Protein AF-A0A3N5TYB6-F1 (afdb_monomer_lite)

Radius of gyration: 28.51 Å; chains: 1; bounding box: 75×60×87 Å

Structure (mmCIF, N/CA/C/O backbone):
data_AF-A0A3N5TYB6-F1
#
_entry.id   AF-A0A3N5TYB6-F1
#
loop_
_atom_site.group_PDB
_atom_site.id
_atom_site.type_symbol
_atom_site.label_atom_id
_atom_site.label_alt_id
_atom_site.label_comp_id
_atom_site.label_asym_id
_atom_site.label_entity_id
_atom_site.label_seq_id
_atom_site.pdbx_PDB_ins_code
_atom_site.Cartn_x
_atom_site.Cartn_y
_atom_site.Cartn_z
_atom_site.occupancy
_atom_site.B_iso_or_equiv
_atom_site.auth_seq_id
_atom_site.auth_comp_id
_atom_site.auth_asym_id
_atom_site.auth_atom_id
_atom_site.pdbx_PDB_model_num
ATOM 1 N N . MET A 1 1 ? 37.542 -40.305 -52.143 1.00 56.62 1 MET A N 1
ATOM 2 C CA . MET A 1 1 ? 37.773 -39.906 -50.732 1.00 56.62 1 MET A CA 1
ATOM 3 C C . MET A 1 1 ? 37.623 -38.409 -50.451 1.00 56.62 1 MET A C 1
ATOM 5 O O . MET A 1 1 ? 36.978 -38.081 -49.472 1.00 56.62 1 MET A O 1
ATOM 9 N N . ARG A 1 2 ? 38.125 -37.471 -51.273 1.00 56.34 2 ARG A N 1
ATOM 10 C CA . ARG A 1 2 ? 37.997 -36.017 -50.986 1.00 56.34 2 ARG A CA 1
ATOM 11 C C . ARG A 1 2 ? 36.559 -35.452 -50.963 1.00 56.34 2 ARG A C 1
ATOM 13 O O . ARG A 1 2 ? 36.290 -34.536 -50.198 1.00 56.34 2 ARG A O 1
ATOM 20 N N . ARG A 1 3 ? 35.627 -36.003 -51.756 1.00 57.59 3 ARG A N 1
ATOM 21 C CA . ARG A 1 3 ? 34.228 -35.514 -51.848 1.00 57.59 3 ARG A CA 1
ATOM 22 C C . ARG A 1 3 ? 33.347 -35.926 -50.659 1.00 57.59 3 ARG A C 1
ATOM 24 O O . ARG A 1 3 ? 32.458 -35.174 -50.284 1.00 57.59 3 ARG A O 1
ATOM 31 N N . THR A 1 4 ? 33.616 -37.076 -50.039 1.00 57.00 4 THR A N 1
ATOM 32 C CA . THR A 1 4 ? 32.889 -37.540 -48.843 1.00 57.00 4 THR A CA 1
ATOM 33 C C . THR A 1 4 ? 33.334 -36.796 -47.586 1.00 57.00 4 THR A C 1
ATOM 35 O O . THR A 1 4 ? 32.518 -36.541 -46.710 1.00 57.00 4 THR A O 1
ATOM 38 N N . ILE A 1 5 ? 34.597 -36.361 -47.534 1.00 60.56 5 ILE A N 1
ATOM 39 C CA . ILE A 1 5 ? 35.120 -35.529 -46.443 1.00 60.56 5 ILE A CA 1
ATOM 40 C C . ILE A 1 5 ? 34.444 -34.148 -46.461 1.00 60.56 5 ILE A C 1
ATOM 42 O O . ILE A 1 5 ? 33.943 -33.710 -45.435 1.00 60.56 5 ILE A O 1
ATOM 46 N N . PHE A 1 6 ? 34.308 -33.501 -47.624 1.00 58.53 6 PHE A N 1
ATOM 47 C CA . PHE A 1 6 ? 33.607 -32.209 -47.721 1.00 58.53 6 PHE A CA 1
ATOM 48 C C . PHE A 1 6 ? 32.127 -32.273 -47.296 1.00 58.53 6 PHE A C 1
ATOM 50 O O . PHE A 1 6 ? 31.639 -31.345 -46.658 1.00 58.53 6 PHE A O 1
ATOM 57 N N . ALA A 1 7 ? 31.423 -33.370 -47.592 1.00 60.16 7 ALA A N 1
ATOM 58 C CA . ALA A 1 7 ? 30.024 -33.546 -47.193 1.00 60.16 7 ALA A CA 1
ATOM 59 C C . ALA A 1 7 ? 29.854 -33.731 -45.672 1.00 60.16 7 ALA A C 1
ATOM 61 O O . ALA A 1 7 ? 28.920 -33.187 -45.087 1.00 60.16 7 ALA A O 1
ATOM 62 N N . VAL A 1 8 ? 30.781 -34.442 -45.020 1.00 63.50 8 VAL A N 1
ATOM 63 C CA . VAL A 1 8 ? 30.775 -34.633 -43.558 1.00 63.50 8 VAL A CA 1
ATOM 64 C C . VAL A 1 8 ? 31.095 -33.327 -42.829 1.00 63.50 8 VAL A C 1
ATOM 66 O O . VAL A 1 8 ? 30.429 -32.995 -41.853 1.00 63.50 8 VAL A O 1
ATOM 69 N N . TRP A 1 9 ? 32.052 -32.542 -43.334 1.00 61.00 9 TRP A N 1
ATOM 70 C CA . TRP A 1 9 ? 32.387 -31.237 -42.755 1.00 61.00 9 TRP A CA 1
ATOM 71 C C . TRP A 1 9 ? 31.259 -30.212 -42.927 1.00 61.00 9 TRP A C 1
ATOM 73 O O . TRP A 1 9 ? 30.995 -29.448 -42.004 1.00 61.00 9 TRP A O 1
ATOM 83 N N . MET A 1 10 ? 30.534 -30.238 -44.050 1.00 62.72 10 MET A N 1
ATOM 84 C CA . MET A 1 10 ? 29.375 -29.363 -44.265 1.00 62.72 10 MET A CA 1
ATOM 85 C C . MET A 1 10 ? 28.165 -29.764 -43.402 1.00 62.72 10 MET A C 1
ATOM 87 O O . MET A 1 10 ? 27.453 -28.893 -42.909 1.00 62.72 10 MET A O 1
ATOM 91 N N . GLY A 1 11 ? 27.975 -31.064 -43.139 1.00 60.34 11 GLY A N 1
ATOM 92 C CA . GLY A 1 11 ? 26.969 -31.558 -42.191 1.00 60.34 11 GLY A CA 1
ATOM 93 C C . GLY A 1 11 ? 27.276 -31.197 -40.732 1.00 60.34 11 GLY A C 1
ATOM 94 O O . GLY A 1 11 ? 26.368 -30.830 -39.989 1.00 60.34 11 GLY A O 1
ATOM 95 N N . LEU A 1 12 ? 28.554 -31.224 -40.332 1.00 60.47 12 LEU A N 1
ATOM 96 C CA . LEU A 1 12 ? 28.980 -30.832 -38.982 1.00 60.47 12 LEU A CA 1
ATOM 97 C C . LEU A 1 12 ? 28.812 -29.321 -38.733 1.00 60.47 12 LEU A C 1
ATOM 99 O O . LEU A 1 12 ? 28.465 -28.907 -37.630 1.00 60.47 12 LEU A O 1
ATOM 103 N N . LEU A 1 13 ? 29.019 -28.503 -39.770 1.00 60.44 13 LEU A N 1
ATOM 104 C CA . LEU A 1 13 ? 28.882 -27.045 -39.698 1.00 60.44 13 LEU A CA 1
ATOM 105 C C . LEU A 1 13 ? 27.408 -26.606 -39.620 1.00 60.44 13 LEU A C 1
ATOM 107 O O . LEU A 1 13 ? 27.094 -25.661 -38.903 1.00 60.44 13 LEU A O 1
ATOM 111 N N . LEU A 1 14 ? 26.491 -27.336 -40.268 1.00 59.44 14 LEU A N 1
ATOM 112 C CA . LEU A 1 14 ? 25.044 -27.121 -40.129 1.00 59.44 14 LEU A CA 1
ATOM 113 C C . LEU A 1 14 ? 24.517 -27.527 -38.741 1.00 59.44 14 LEU A C 1
ATOM 115 O O . LEU A 1 14 ? 23.684 -26.816 -38.179 1.00 59.44 14 LEU A O 1
ATOM 119 N N . LEU A 1 15 ? 25.037 -28.603 -38.138 1.00 57.97 15 LEU A N 1
ATOM 120 C CA . LEU A 1 15 ? 24.625 -29.033 -36.793 1.00 57.97 15 LEU A CA 1
ATOM 121 C C . LEU A 1 15 ? 25.088 -28.067 -35.684 1.00 57.97 15 LEU A C 1
ATOM 123 O O . LEU A 1 15 ? 24.401 -27.915 -34.676 1.00 57.97 15 LEU A O 1
ATOM 127 N N . ALA A 1 16 ? 26.212 -27.371 -35.881 1.00 58.34 16 ALA A N 1
ATOM 128 C CA . ALA A 1 16 ? 26.728 -26.382 -34.930 1.00 58.34 16 ALA A CA 1
ATOM 129 C C . ALA A 1 16 ? 25.897 -25.083 -34.884 1.00 58.34 16 ALA A C 1
ATOM 131 O O . ALA A 1 16 ? 25.892 -24.393 -33.866 1.00 58.34 16 ALA A O 1
ATOM 132 N N . THR A 1 17 ? 25.152 -24.756 -35.947 1.00 58.62 17 THR A N 1
ATOM 133 C CA . THR A 1 17 ? 24.323 -23.535 -35.989 1.00 58.62 17 THR A CA 1
ATOM 134 C C . THR A 1 17 ? 22.997 -23.641 -35.228 1.00 58.62 17 THR A C 1
ATOM 136 O O . THR A 1 17 ? 22.445 -22.614 -34.845 1.00 58.62 17 THR A O 1
ATOM 139 N N . LEU A 1 18 ? 22.506 -24.850 -34.919 1.00 57.41 18 LEU A N 1
ATOM 140 C CA . LEU A 1 18 ? 21.267 -25.028 -34.143 1.00 57.41 18 LEU A CA 1
ATOM 141 C C . LEU A 1 18 ? 21.456 -24.918 -32.618 1.00 57.41 18 LEU A C 1
ATOM 143 O O . LEU A 1 18 ? 20.469 -24.834 -31.890 1.00 57.41 18 LEU A O 1
ATOM 147 N N . ALA A 1 19 ? 22.693 -24.882 -32.116 1.00 57.50 19 ALA A N 1
ATOM 148 C CA . ALA A 1 19 ? 22.970 -24.823 -30.677 1.00 57.50 19 ALA A CA 1
ATOM 149 C C . ALA A 1 19 ? 23.000 -23.395 -30.094 1.00 57.50 19 ALA A C 1
ATOM 151 O O . ALA A 1 19 ? 23.161 -23.235 -28.887 1.00 57.50 19 ALA A O 1
ATOM 152 N N . PHE A 1 20 ? 22.823 -22.355 -30.918 1.00 53.66 20 PHE A N 1
ATOM 153 C CA . PHE A 1 20 ? 22.841 -20.951 -30.483 1.00 53.66 20 PHE A CA 1
ATOM 154 C C . PHE A 1 20 ? 21.444 -20.313 -30.510 1.00 53.66 20 PHE A C 1
ATOM 156 O O . PHE A 1 20 ? 21.260 -19.180 -30.942 1.00 53.66 20 PHE A O 1
ATOM 163 N N . SER A 1 21 ? 20.431 -21.045 -30.044 1.00 54.00 21 SER A N 1
ATOM 164 C CA . SER A 1 21 ? 19.160 -20.427 -29.652 1.00 54.00 21 SER A CA 1
ATOM 165 C C . SER A 1 21 ? 19.323 -19.891 -28.233 1.00 54.00 21 SER A C 1
ATOM 167 O O . SER A 1 21 ? 18.984 -20.562 -27.262 1.00 54.00 21 SER A O 1
ATOM 169 N N . GLY A 1 22 ? 19.924 -18.704 -28.112 1.00 53.38 22 GLY A N 1
ATOM 170 C CA . GLY A 1 22 ? 19.947 -17.972 -26.853 1.00 53.38 22 GLY A CA 1
ATOM 171 C C . GLY A 1 22 ? 18.511 -17.709 -26.414 1.00 53.38 22 GLY A C 1
ATOM 172 O O . GLY A 1 22 ? 17.758 -17.030 -27.112 1.00 53.38 22 GLY A O 1
ATOM 173 N N . THR A 1 23 ? 18.115 -18.269 -25.275 1.00 49.09 23 THR A N 1
ATOM 174 C CA . THR A 1 23 ? 16.892 -17.867 -24.596 1.00 49.09 23 THR A CA 1
ATOM 175 C C . THR A 1 23 ? 17.065 -16.405 -24.208 1.00 49.09 23 THR A C 1
ATOM 177 O O . THR A 1 23 ? 17.770 -16.074 -23.258 1.00 49.09 23 THR A O 1
ATOM 180 N N . ALA A 1 24 ? 16.447 -15.507 -24.975 1.00 47.25 24 ALA A N 1
ATOM 181 C CA . ALA A 1 24 ? 16.196 -14.147 -24.534 1.00 47.25 24 ALA A CA 1
ATOM 182 C C . ALA A 1 24 ? 15.223 -14.238 -23.354 1.00 47.25 24 ALA A C 1
ATOM 184 O O . ALA A 1 24 ? 14.008 -14.113 -23.505 1.00 47.25 24 ALA A O 1
ATOM 185 N N . HIS A 1 25 ? 15.756 -14.541 -22.171 1.00 50.81 25 HIS A N 1
ATOM 186 C CA . HIS A 1 25 ? 15.068 -14.226 -20.939 1.00 50.81 25 HIS A CA 1
ATOM 187 C C . HIS A 1 25 ? 14.793 -12.728 -21.010 1.00 50.81 25 HIS A C 1
ATOM 189 O O . HIS A 1 25 ? 15.691 -11.944 -21.314 1.00 50.81 25 HIS A O 1
ATOM 195 N N . ALA A 1 26 ? 13.529 -12.351 -20.839 1.00 55.25 26 ALA A N 1
ATOM 196 C CA . ALA A 1 26 ? 13.123 -10.965 -20.691 1.00 55.25 26 ALA A CA 1
ATOM 197 C C . ALA A 1 26 ? 13.754 -10.437 -19.396 1.00 55.25 26 ALA A C 1
ATOM 199 O O . ALA A 1 26 ? 13.137 -10.428 -18.334 1.00 55.25 26 ALA A O 1
ATOM 200 N N . GLU A 1 27 ? 15.038 -10.115 -19.475 1.00 78.00 27 GLU A N 1
ATOM 201 C CA . GLU A 1 27 ? 15.847 -9.683 -18.359 1.00 78.00 27 GLU A CA 1
ATOM 202 C C . GLU A 1 27 ? 15.613 -8.186 -18.220 1.00 78.00 27 GLU A C 1
ATOM 204 O O . GLU A 1 27 ? 15.789 -7.406 -19.159 1.00 78.00 27 GLU A O 1
ATOM 209 N N . CYS A 1 28 ? 15.088 -7.798 -17.064 1.00 86.69 28 CYS A N 1
ATOM 210 C CA . CYS A 1 28 ? 14.859 -6.399 -16.759 1.00 86.69 28 CYS A CA 1
ATOM 211 C C . CYS A 1 28 ? 16.175 -5.617 -16.751 1.00 86.69 28 CYS A C 1
ATOM 213 O O . CYS A 1 28 ? 17.241 -6.207 -16.546 1.00 86.69 28 CYS A O 1
ATOM 215 N N . PRO A 1 29 ? 16.125 -4.289 -16.961 1.00 89.75 29 PRO A N 1
ATOM 216 C CA . PRO A 1 29 ? 17.340 -3.508 -17.097 1.00 89.75 29 PRO A CA 1
ATOM 217 C C . PRO A 1 29 ? 18.200 -3.605 -15.841 1.00 89.75 29 PRO A C 1
ATOM 219 O O . PRO A 1 29 ? 17.699 -3.686 -14.715 1.00 89.75 29 PRO A O 1
ATOM 222 N N . ALA A 1 30 ? 19.515 -3.531 -16.041 1.00 89.38 30 ALA A N 1
ATOM 223 C CA . ALA A 1 30 ? 20.471 -3.504 -14.946 1.00 89.38 30 ALA A CA 1
ATOM 224 C C . ALA A 1 30 ? 20.134 -2.375 -13.959 1.00 89.38 30 ALA A C 1
ATOM 226 O O . ALA A 1 30 ? 19.871 -1.239 -14.362 1.00 89.38 30 ALA A O 1
ATOM 227 N N . GLN A 1 31 ? 20.217 -2.662 -12.658 1.00 88.12 31 GLN A N 1
ATOM 228 C CA . GLN A 1 31 ? 19.865 -1.711 -11.598 1.00 88.12 31 GLN A CA 1
ATOM 229 C C . GLN A 1 31 ? 20.570 -0.355 -11.744 1.00 88.12 31 GLN A C 1
ATOM 231 O O . GLN A 1 31 ? 19.942 0.689 -11.575 1.00 88.12 31 GLN A O 1
ATOM 236 N N . LYS A 1 32 ? 21.843 -0.367 -12.155 1.00 89.19 32 LYS A N 1
ATOM 237 C CA . LYS A 1 32 ? 22.637 0.841 -12.409 1.00 89.19 32 LYS A CA 1
ATOM 238 C C . LYS A 1 32 ? 21.961 1.795 -13.404 1.00 89.19 32 LYS A C 1
ATOM 240 O O . LYS A 1 32 ? 21.977 3.005 -13.204 1.00 89.19 32 LYS A O 1
ATOM 245 N N . ARG A 1 33 ? 21.322 1.261 -14.451 1.00 88.50 33 ARG A N 1
ATOM 246 C CA . ARG A 1 33 ? 20.621 2.067 -15.460 1.00 88.50 33 ARG A CA 1
ATOM 247 C C . ARG A 1 33 ? 19.417 2.790 -14.863 1.00 88.50 33 ARG A C 1
ATOM 249 O O . ARG A 1 33 ? 19.183 3.961 -15.150 1.00 88.50 33 ARG A O 1
ATOM 256 N N . VAL A 1 34 ? 18.672 2.094 -14.010 1.00 87.75 34 VAL A N 1
ATOM 257 C CA . VAL A 1 34 ? 17.520 2.648 -13.295 1.00 87.75 34 VAL A CA 1
ATOM 258 C C . VAL A 1 34 ? 17.973 3.715 -12.288 1.00 87.75 34 VAL A C 1
ATOM 260 O O . VAL A 1 34 ? 17.370 4.783 -12.207 1.00 87.75 34 VAL A O 1
ATOM 263 N N . GLU A 1 35 ? 19.084 3.480 -11.588 1.00 89.06 35 GLU A N 1
ATOM 264 C CA . GLU A 1 35 ? 19.722 4.434 -10.668 1.00 89.06 35 GLU A CA 1
ATOM 265 C C . GLU A 1 35 ? 20.124 5.743 -11.361 1.00 89.06 35 GLU A C 1
ATOM 267 O O . GLU A 1 35 ? 19.830 6.822 -10.846 1.00 89.06 35 GLU A O 1
ATOM 272 N N . GLU A 1 36 ? 20.739 5.665 -12.545 1.00 88.31 36 GLU A N 1
ATOM 273 C CA . GLU A 1 36 ? 21.137 6.832 -13.344 1.00 88.31 36 GLU A CA 1
ATOM 274 C C . GLU A 1 36 ? 19.947 7.717 -13.731 1.00 88.31 36 GLU A C 1
ATOM 276 O O . GLU A 1 36 ? 20.055 8.945 -13.737 1.00 88.31 36 GLU A O 1
ATOM 281 N N . VAL A 1 37 ? 18.806 7.110 -14.064 1.00 86.19 37 VAL A N 1
ATOM 282 C CA . VAL A 1 37 ? 17.587 7.865 -14.375 1.00 86.19 37 VAL A CA 1
ATOM 283 C C . VAL A 1 37 ? 16.990 8.449 -13.105 1.00 86.19 37 VAL A C 1
ATOM 285 O O . VAL A 1 37 ? 16.633 9.627 -13.089 1.00 86.19 37 VAL A O 1
ATOM 288 N N . ILE A 1 38 ? 16.944 7.672 -12.020 1.00 86.12 38 ILE A N 1
ATOM 289 C CA . ILE A 1 38 ? 16.375 8.141 -10.759 1.00 86.12 38 ILE A CA 1
ATOM 290 C C . ILE A 1 38 ? 17.178 9.304 -10.171 1.00 86.12 38 ILE A C 1
ATOM 292 O O . ILE A 1 38 ? 16.600 10.227 -9.596 1.00 86.12 38 ILE A O 1
ATOM 296 N N . ALA A 1 39 ? 18.500 9.305 -10.350 1.00 86.12 39 ALA A N 1
ATOM 297 C CA . ALA A 1 39 ? 19.382 10.384 -9.916 1.00 86.12 39 ALA A CA 1
ATOM 298 C C . ALA A 1 39 ? 19.007 11.752 -10.511 1.00 86.12 39 ALA A C 1
ATOM 300 O O . ALA A 1 39 ? 19.325 12.775 -9.908 1.00 86.12 39 ALA A O 1
ATOM 301 N N . LYS A 1 40 ? 18.300 11.777 -11.649 1.00 86.62 40 LYS A N 1
ATOM 302 C CA . LYS A 1 40 ? 17.827 13.005 -12.300 1.00 86.62 40 LYS A CA 1
ATOM 303 C C . LYS A 1 40 ? 16.563 13.589 -11.660 1.00 86.62 40 LYS A C 1
ATOM 305 O O . LYS A 1 40 ? 16.227 14.728 -11.960 1.00 86.62 40 LYS A O 1
ATOM 310 N N . PHE A 1 41 ? 15.854 12.851 -10.800 1.00 82.44 41 PHE A N 1
ATOM 311 C CA . PHE A 1 41 ? 14.682 13.387 -10.100 1.00 82.44 41 PHE A CA 1
ATOM 312 C C . PHE A 1 41 ? 15.087 14.256 -8.906 1.00 82.44 41 PHE A C 1
ATOM 314 O O . PHE A 1 41 ? 15.967 13.895 -8.119 1.00 82.44 41 PHE A O 1
ATOM 321 N N . GLU A 1 42 ? 14.363 15.353 -8.702 1.00 76.50 42 GLU A N 1
ATOM 322 C CA . GLU A 1 42 ? 14.516 16.285 -7.578 1.00 76.50 42 GLU A CA 1
ATOM 323 C C . GLU A 1 42 ? 13.902 15.734 -6.269 1.00 76.50 42 GLU A C 1
ATOM 325 O O . GLU A 1 42 ? 12.988 16.310 -5.686 1.00 76.50 42 GLU A O 1
ATOM 330 N N . ALA A 1 43 ? 14.371 14.578 -5.796 1.00 75.75 43 ALA A N 1
ATOM 331 C CA . ALA A 1 43 ? 13.990 14.011 -4.496 1.00 75.75 43 ALA A CA 1
ATOM 332 C C . ALA A 1 43 ? 15.219 13.874 -3.586 1.00 75.75 43 ALA A C 1
ATOM 334 O O . ALA A 1 43 ? 16.285 13.466 -4.046 1.00 75.75 43 ALA A O 1
ATOM 335 N N . GLN A 1 44 ? 15.093 14.231 -2.305 1.00 71.94 44 GLN A N 1
ATOM 336 C CA . GLN A 1 44 ? 16.225 14.224 -1.363 1.00 71.94 44 GLN A CA 1
ATOM 337 C C . GLN A 1 44 ? 16.631 12.799 -0.959 1.00 71.94 44 GLN A C 1
ATOM 339 O O . GLN A 1 44 ? 17.810 12.503 -0.798 1.00 71.94 44 GLN A O 1
ATOM 344 N N . ASP A 1 45 ? 15.656 11.905 -0.849 1.00 80.69 45 ASP A N 1
ATOM 345 C CA . ASP A 1 45 ? 15.802 10.487 -0.555 1.00 80.69 45 ASP A CA 1
ATOM 346 C C . ASP A 1 45 ? 15.331 9.665 -1.759 1.00 80.69 45 ASP A C 1
ATOM 348 O O . ASP A 1 45 ? 14.160 9.659 -2.137 1.00 80.69 45 ASP A O 1
ATOM 352 N N . ARG A 1 46 ? 16.279 8.973 -2.391 1.00 87.06 46 ARG A N 1
ATOM 353 C CA . ARG A 1 46 ? 16.028 8.125 -3.557 1.00 87.06 46 ARG A CA 1
ATOM 354 C C . ARG A 1 46 ? 16.671 6.774 -3.324 1.00 87.06 46 ARG A C 1
ATOM 356 O O . ARG A 1 46 ? 17.886 6.694 -3.156 1.00 87.06 46 ARG A O 1
ATOM 363 N N . ARG A 1 47 ? 15.866 5.716 -3.308 1.00 88.44 47 ARG A N 1
ATOM 364 C CA . ARG A 1 47 ? 16.358 4.348 -3.126 1.00 88.44 47 ARG A CA 1
ATOM 365 C C . ARG A 1 47 ? 15.593 3.384 -4.015 1.00 88.44 47 ARG A C 1
ATOM 367 O O . ARG A 1 47 ? 14.367 3.367 -3.982 1.00 88.44 47 ARG A O 1
ATOM 374 N N . ILE A 1 48 ? 16.309 2.547 -4.757 1.00 89.69 48 ILE A N 1
ATOM 375 C CA . ILE A 1 48 ? 15.699 1.411 -5.453 1.00 89.69 48 ILE A CA 1
ATOM 376 C C . ILE A 1 48 ? 15.396 0.318 -4.426 1.00 89.69 48 ILE A C 1
ATOM 378 O O . ILE A 1 48 ? 16.259 -0.045 -3.624 1.00 89.69 48 ILE A O 1
ATOM 382 N N . ILE A 1 49 ? 14.156 -0.167 -4.428 1.00 90.25 49 ILE A N 1
ATOM 383 C CA . ILE A 1 49 ? 13.709 -1.287 -3.594 1.00 90.25 49 ILE A CA 1
ATOM 384 C C . ILE A 1 49 ? 13.908 -2.592 -4.362 1.00 90.25 49 ILE A C 1
ATOM 386 O O . ILE A 1 49 ? 14.560 -3.505 -3.864 1.00 90.25 49 ILE A O 1
ATOM 390 N N . SER A 1 50 ? 13.360 -2.663 -5.572 1.00 91.06 50 SER A N 1
ATOM 391 C CA . SER A 1 50 ? 13.410 -3.843 -6.433 1.00 91.06 50 SER A CA 1
ATOM 392 C C . SER A 1 50 ? 13.135 -3.459 -7.886 1.00 91.06 50 SER A C 1
ATOM 394 O O . SER A 1 50 ? 12.523 -2.426 -8.171 1.00 91.06 50 SER A O 1
ATOM 396 N N . ILE A 1 51 ? 13.601 -4.299 -8.807 1.00 92.50 51 ILE A N 1
ATOM 397 C CA . ILE A 1 51 ? 13.264 -4.250 -10.230 1.00 92.50 51 ILE A CA 1
ATOM 398 C C . ILE A 1 51 ? 12.836 -5.662 -10.609 1.00 92.50 51 ILE A C 1
ATOM 400 O O . ILE A 1 51 ? 13.564 -6.613 -10.325 1.00 92.50 51 ILE A O 1
ATOM 404 N N . GLN A 1 52 ? 11.661 -5.800 -11.212 1.00 92.38 52 GLN A N 1
ATOM 405 C CA . GLN A 1 52 ? 11.100 -7.103 -11.552 1.00 92.38 52 GLN A CA 1
ATOM 406 C C . GLN A 1 52 ? 10.289 -7.048 -12.852 1.00 92.38 52 GLN A C 1
ATOM 408 O O . GLN A 1 52 ? 9.758 -5.989 -13.199 1.00 92.38 52 GLN A O 1
ATOM 413 N N . PRO A 1 53 ? 10.208 -8.160 -13.601 1.00 92.81 53 PRO A N 1
ATOM 414 C CA . PRO A 1 53 ? 9.363 -8.231 -14.784 1.00 92.81 53 PRO A CA 1
ATOM 415 C C . PRO A 1 53 ? 7.889 -8.180 -14.380 1.00 92.81 53 PRO A C 1
ATOM 417 O O . PRO A 1 53 ? 7.512 -8.647 -13.305 1.00 92.81 53 PRO A O 1
ATOM 420 N N . THR A 1 54 ? 7.059 -7.612 -15.248 1.00 90.94 54 THR A N 1
ATOM 421 C CA . THR A 1 54 ? 5.601 -7.693 -15.110 1.00 90.94 54 THR A CA 1
ATOM 422 C C . THR A 1 54 ? 5.065 -8.919 -15.852 1.00 90.94 54 THR A C 1
ATOM 424 O O . THR A 1 54 ? 5.777 -9.534 -16.647 1.00 90.94 54 THR A O 1
ATOM 427 N N . ASP A 1 55 ? 3.781 -9.227 -15.664 1.00 89.38 55 ASP A N 1
ATOM 428 C CA . ASP A 1 55 ? 3.076 -10.249 -16.454 1.00 89.38 55 ASP A CA 1
ATOM 429 C C . ASP A 1 55 ? 2.981 -9.886 -17.953 1.00 89.38 55 ASP A C 1
ATOM 431 O O . ASP A 1 55 ? 2.621 -10.723 -18.781 1.00 89.38 55 ASP A O 1
ATOM 435 N N . TYR A 1 56 ? 3.308 -8.638 -18.316 1.00 90.06 56 TYR A N 1
ATOM 436 C CA . TYR A 1 56 ? 3.302 -8.140 -19.686 1.00 90.06 56 TYR A CA 1
ATOM 437 C C . TYR A 1 56 ? 4.711 -8.227 -20.294 1.00 90.06 56 TYR A C 1
ATOM 439 O O . TYR A 1 56 ? 5.640 -7.570 -19.808 1.00 90.06 56 TYR A O 1
ATOM 447 N N . PRO A 1 57 ? 4.897 -9.001 -21.381 1.00 89.38 57 PRO A N 1
ATOM 448 C CA . PRO A 1 57 ? 6.198 -9.166 -22.018 1.00 89.38 57 PRO A CA 1
ATOM 449 C C . PRO A 1 57 ? 6.822 -7.832 -22.434 1.00 89.38 57 PRO A C 1
ATOM 451 O O . PRO A 1 57 ? 6.165 -6.983 -23.034 1.00 89.38 57 PRO A O 1
ATOM 454 N N . GLY A 1 58 ? 8.111 -7.659 -22.139 1.00 89.88 58 GLY A N 1
ATOM 455 C CA . GLY A 1 58 ? 8.840 -6.433 -22.476 1.00 89.88 58 GLY A CA 1
ATOM 456 C C . GLY A 1 58 ? 8.515 -5.239 -21.575 1.00 89.88 58 GLY A C 1
ATOM 457 O O . GLY A 1 58 ? 8.919 -4.122 -21.892 1.00 89.88 58 GLY A O 1
ATOM 458 N N . LEU A 1 59 ? 7.818 -5.454 -20.456 1.00 92.56 59 LEU A N 1
ATOM 459 C CA . LEU A 1 59 ? 7.571 -4.430 -19.453 1.00 92.56 59 LEU A CA 1
ATOM 460 C C . LEU A 1 59 ? 8.086 -4.891 -18.087 1.00 92.56 59 LEU A C 1
ATOM 462 O O . LEU A 1 59 ? 7.700 -5.938 -17.566 1.00 92.56 59 LEU A O 1
ATOM 466 N N . CYS A 1 60 ? 8.946 -4.071 -17.503 1.00 94.25 60 CYS A N 1
ATOM 467 C CA . CYS A 1 60 ? 9.492 -4.229 -16.167 1.00 94.25 60 CYS A CA 1
ATOM 468 C C . CYS A 1 60 ? 8.964 -3.128 -15.259 1.00 94.25 60 CYS A C 1
ATOM 470 O O . CYS A 1 60 ? 8.744 -1.995 -15.692 1.00 94.25 60 CYS A O 1
ATOM 472 N N . GLU A 1 61 ? 8.805 -3.453 -13.985 1.00 94.38 61 GLU A N 1
ATOM 473 C CA . GLU A 1 61 ? 8.472 -2.502 -12.941 1.00 94.38 61 GLU A CA 1
ATOM 474 C C . GLU A 1 61 ? 9.672 -2.271 -12.020 1.00 94.38 61 GLU A C 1
ATOM 476 O O . GLU A 1 61 ? 10.328 -3.198 -11.547 1.00 94.38 61 GLU A O 1
ATOM 481 N N . ALA A 1 62 ? 9.967 -1.000 -11.774 1.00 94.00 62 ALA A N 1
ATOM 482 C CA . ALA A 1 62 ? 10.989 -0.536 -10.856 1.00 94.00 62 ALA A CA 1
ATOM 483 C C . ALA A 1 62 ? 10.303 0.113 -9.654 1.00 94.00 62 ALA A C 1
ATOM 485 O O . ALA A 1 62 ? 9.622 1.135 -9.777 1.00 94.00 62 ALA A O 1
ATOM 486 N N . HIS A 1 63 ? 10.479 -0.490 -8.482 1.00 93.56 63 HIS A N 1
ATOM 487 C CA . HIS A 1 63 ? 9.942 0.015 -7.226 1.00 93.56 63 HIS A CA 1
ATOM 488 C C . HIS A 1 63 ? 10.978 0.938 -6.601 1.00 93.56 63 HIS A C 1
ATOM 490 O O . HIS A 1 63 ? 12.086 0.526 -6.251 1.00 93.56 63 HIS A O 1
ATOM 496 N N . VAL A 1 64 ? 10.619 2.206 -6.457 1.00 91.69 64 VAL A N 1
ATOM 497 C CA . VAL A 1 64 ? 11.536 3.261 -6.037 1.00 91.69 64 VAL A CA 1
ATOM 498 C C . VAL A 1 64 ? 10.936 4.002 -4.862 1.00 91.69 64 VAL A C 1
ATOM 500 O O . VAL A 1 64 ? 9.806 4.478 -4.918 1.00 91.69 64 VAL A O 1
ATOM 503 N N . GLN A 1 65 ? 11.703 4.138 -3.791 1.00 90.25 65 GLN A N 1
ATOM 504 C CA . GLN A 1 65 ? 11.351 5.009 -2.688 1.00 90.25 65 GLN A CA 1
ATOM 505 C C . GLN A 1 65 ? 11.790 6.440 -3.002 1.00 90.25 65 GLN A C 1
ATOM 507 O O . GLN A 1 65 ? 12.982 6.682 -3.192 1.00 90.25 65 GLN A O 1
ATOM 512 N N . LEU A 1 66 ? 10.823 7.358 -3.039 1.00 88.69 66 LEU A N 1
ATOM 513 C CA . LEU A 1 66 ? 11.013 8.803 -3.167 1.00 88.69 66 LEU A CA 1
ATOM 514 C C . LEU A 1 66 ? 10.252 9.498 -2.029 1.00 88.69 66 LEU A C 1
ATOM 516 O O . LEU A 1 66 ? 9.066 9.229 -1.829 1.00 88.69 66 LEU A O 1
ATOM 520 N N . ASN A 1 67 ? 10.886 10.396 -1.273 1.00 85.25 67 ASN A N 1
ATOM 521 C CA . ASN A 1 67 ? 10.248 11.153 -0.179 1.00 85.25 67 ASN A CA 1
ATOM 522 C C . ASN A 1 67 ? 9.537 10.264 0.862 1.00 85.25 67 ASN A C 1
ATOM 524 O O . ASN A 1 67 ? 8.469 10.605 1.387 1.00 85.25 67 ASN A O 1
ATOM 528 N N . GLY A 1 68 ? 10.121 9.100 1.153 1.00 82.19 68 GLY A N 1
ATOM 529 C CA . GLY A 1 68 ? 9.604 8.089 2.073 1.00 82.19 68 GLY A CA 1
ATOM 530 C C . GLY A 1 68 ? 8.369 7.339 1.566 1.00 82.19 68 GLY A C 1
ATOM 531 O O . GLY A 1 68 ? 7.719 6.647 2.351 1.00 82.19 68 GLY A O 1
ATOM 532 N N . LYS A 1 69 ? 8.015 7.476 0.282 1.00 85.25 69 LYS A N 1
ATOM 533 C CA . LYS A 1 69 ? 6.901 6.775 -0.367 1.00 85.25 69 LYS A CA 1
ATOM 534 C C . LYS A 1 69 ? 7.419 5.875 -1.478 1.00 85.25 69 LYS A C 1
ATOM 536 O O . LYS A 1 69 ? 8.347 6.242 -2.188 1.00 85.25 69 LYS A O 1
ATOM 541 N N . THR A 1 70 ? 6.810 4.706 -1.634 1.00 89.69 70 THR A N 1
ATOM 542 C CA . THR A 1 70 ? 7.126 3.808 -2.747 1.00 89.69 70 THR A CA 1
ATOM 543 C C . THR A 1 70 ? 6.341 4.218 -3.988 1.00 89.69 70 THR A C 1
ATOM 545 O O . THR A 1 70 ? 5.121 4.359 -3.938 1.00 89.69 70 THR A O 1
ATOM 548 N N . HIS A 1 71 ? 7.055 4.395 -5.091 1.00 91.00 71 HIS A N 1
ATOM 549 C CA . HIS A 1 71 ? 6.550 4.670 -6.426 1.00 91.00 71 HIS A CA 1
ATOM 550 C C . HIS A 1 71 ? 6.902 3.495 -7.339 1.00 91.00 71 HIS A C 1
ATOM 552 O O . HIS A 1 71 ? 7.991 2.931 -7.229 1.00 91.00 71 HIS A O 1
ATOM 558 N N . ILE A 1 72 ? 5.986 3.136 -8.235 1.00 93.31 72 ILE A N 1
ATOM 559 C CA . ILE A 1 72 ? 6.223 2.124 -9.264 1.00 93.31 72 ILE A CA 1
ATOM 560 C C . ILE A 1 72 ? 6.420 2.855 -10.586 1.00 93.31 72 ILE A C 1
ATOM 562 O O . ILE A 1 72 ? 5.542 3.601 -11.024 1.00 93.31 72 ILE A O 1
ATOM 566 N N . PHE A 1 73 ? 7.580 2.653 -11.196 1.00 93.94 73 PHE A N 1
ATOM 567 C CA . PHE A 1 73 ? 7.884 3.110 -12.544 1.00 93.94 73 PHE A CA 1
ATOM 568 C C . PHE A 1 73 ? 7.908 1.919 -13.485 1.00 93.94 73 PHE A C 1
ATOM 570 O O . PHE A 1 73 ? 8.359 0.844 -13.101 1.00 93.94 73 PHE A O 1
ATOM 577 N N . TYR A 1 74 ? 7.481 2.124 -14.724 1.00 95.06 74 TYR A N 1
ATOM 578 C CA . TYR A 1 74 ? 7.548 1.094 -15.751 1.00 95.06 74 TYR A CA 1
ATOM 579 C C . TYR A 1 74 ? 8.641 1.405 -16.762 1.00 95.06 74 TYR A C 1
ATOM 581 O O . TYR A 1 74 ? 8.846 2.561 -17.128 1.00 95.06 74 TYR A O 1
ATOM 589 N N . THR A 1 75 ? 9.343 0.379 -17.219 1.00 94.88 75 THR A N 1
ATOM 590 C CA . THR A 1 75 ? 10.444 0.510 -18.174 1.00 94.88 75 THR A CA 1
ATOM 591 C C . THR A 1 75 ? 10.547 -0.734 -19.050 1.00 94.88 75 THR A C 1
ATOM 593 O O . THR A 1 75 ? 10.069 -1.802 -18.673 1.00 94.88 75 THR A O 1
ATOM 596 N N . GLY A 1 76 ? 11.139 -0.602 -20.234 1.00 93.25 76 GLY A N 1
ATOM 597 C CA . GLY A 1 76 ? 11.458 -1.748 -21.087 1.00 93.25 76 GLY A CA 1
ATOM 598 C C . GLY A 1 76 ? 12.720 -2.491 -20.618 1.00 93.25 76 GLY A C 1
ATOM 599 O O . GLY A 1 76 ? 13.452 -1.973 -19.773 1.00 93.25 76 GLY A O 1
ATOM 600 N N . PRO A 1 77 ? 13.041 -3.662 -21.202 1.00 90.81 77 PRO A N 1
ATOM 601 C CA . PRO A 1 77 ? 14.219 -4.461 -20.842 1.00 90.81 77 PRO A CA 1
ATOM 602 C C . PRO A 1 77 ? 15.543 -3.700 -20.992 1.00 90.81 77 PRO A C 1
ATOM 604 O O . PRO A 1 77 ? 16.477 -3.907 -20.226 1.00 90.81 77 PRO A O 1
ATOM 607 N N . SER A 1 78 ? 15.621 -2.775 -21.953 1.00 86.88 78 SER A N 1
ATOM 608 C CA . SER A 1 78 ? 16.808 -1.948 -22.193 1.00 86.88 78 SER A CA 1
ATOM 609 C C . SER A 1 78 ? 16.956 -0.766 -21.228 1.00 86.88 78 SER A C 1
ATOM 611 O O . SER A 1 78 ? 18.044 -0.207 -21.102 1.00 86.88 78 SER A O 1
ATOM 613 N N . GLY A 1 79 ? 15.892 -0.367 -20.519 1.00 87.38 79 GLY A N 1
ATOM 614 C CA . GLY A 1 79 ? 15.929 0.809 -19.645 1.00 87.38 79 GLY A CA 1
ATOM 615 C C . GLY A 1 79 ? 15.991 2.149 -20.393 1.00 87.38 79 GLY A C 1
ATOM 616 O O . GLY A 1 79 ? 16.497 3.131 -19.843 1.00 87.38 79 GLY A O 1
ATOM 617 N N . ASP A 1 80 ? 15.527 2.200 -21.647 1.00 88.06 80 ASP A N 1
ATOM 618 C CA . ASP A 1 80 ? 15.600 3.402 -22.498 1.00 88.06 80 ASP A CA 1
ATOM 619 C C . ASP A 1 80 ? 14.495 4.428 -22.223 1.00 88.06 80 ASP A C 1
ATOM 621 O O . ASP A 1 80 ? 14.631 5.603 -22.561 1.00 88.06 80 ASP A O 1
ATOM 625 N N . PHE A 1 81 ? 13.404 4.003 -21.588 1.00 89.81 81 PHE A N 1
ATOM 626 C CA . PHE A 1 81 ? 12.278 4.861 -21.236 1.00 89.81 81 PHE A CA 1
ATOM 627 C C . PHE A 1 81 ? 11.771 4.545 -19.833 1.00 89.81 81 PHE A C 1
ATOM 629 O O . PHE A 1 81 ? 11.889 3.417 -19.357 1.00 89.81 81 PHE A O 1
ATOM 636 N N . PHE A 1 82 ? 11.169 5.539 -19.185 1.00 90.94 82 PHE A N 1
ATOM 637 C CA . PHE A 1 82 ? 10.504 5.381 -17.896 1.00 90.94 82 PHE A CA 1
ATOM 638 C C . PHE A 1 82 ? 9.117 6.001 -17.966 1.00 90.94 82 PHE A C 1
ATOM 640 O O . PHE A 1 82 ? 8.962 7.163 -18.335 1.00 90.94 82 PHE A O 1
ATOM 647 N N . ILE A 1 83 ? 8.112 5.216 -17.599 1.00 92.38 83 ILE A N 1
ATOM 648 C CA . ILE A 1 83 ? 6.717 5.629 -17.556 1.00 92.38 83 ILE A CA 1
ATOM 649 C C . ILE A 1 83 ? 6.321 5.748 -16.091 1.00 92.38 83 ILE A C 1
ATOM 651 O O . ILE A 1 83 ? 6.421 4.795 -15.317 1.00 92.38 83 ILE A O 1
ATOM 655 N N . MET A 1 84 ? 5.848 6.933 -15.726 1.00 90.75 84 MET A N 1
ATOM 656 C CA . MET A 1 84 ? 5.213 7.191 -14.442 1.00 90.75 84 MET A CA 1
ATOM 657 C C . MET A 1 84 ? 3.705 7.258 -14.670 1.00 90.75 84 MET A C 1
ATOM 659 O O . MET A 1 84 ? 3.213 8.170 -15.331 1.00 90.75 84 MET A O 1
ATOM 663 N N . GLY A 1 85 ? 2.967 6.282 -14.150 1.00 92.12 85 GLY A N 1
ATOM 664 C CA . GLY A 1 85 ? 1.535 6.187 -14.398 1.00 92.12 85 GLY A CA 1
ATOM 665 C C . GLY A 1 85 ? 0.896 4.986 -13.722 1.00 92.12 85 GLY A C 1
ATOM 666 O O . GLY A 1 85 ? 1.484 4.362 -12.843 1.00 92.12 85 GLY A O 1
ATOM 667 N N . GLN A 1 86 ? -0.331 4.688 -14.140 1.00 94.06 86 GLN A N 1
ATOM 668 C CA . GLN A 1 86 ? -1.071 3.513 -13.698 1.00 94.06 86 GLN A CA 1
ATOM 669 C C . GLN A 1 86 ? -1.259 2.569 -14.882 1.00 94.06 86 GLN A C 1
ATOM 671 O O . GLN A 1 86 ? -1.712 2.988 -15.946 1.00 94.06 86 GLN A O 1
ATOM 676 N N . LEU A 1 87 ? -0.916 1.306 -14.674 1.00 94.38 87 LEU A N 1
ATOM 677 C CA . LEU A 1 87 ? -1.127 0.213 -15.600 1.00 94.38 87 LEU A CA 1
ATOM 678 C C . LEU A 1 87 ? -2.483 -0.420 -15.302 1.00 94.38 87 LEU A C 1
ATOM 680 O O . LEU A 1 87 ? -2.729 -0.895 -14.190 1.00 94.38 87 LEU A O 1
ATOM 684 N N . TYR A 1 88 ? -3.350 -0.422 -16.306 1.00 94.81 88 TYR A N 1
ATOM 685 C CA . TYR A 1 88 ? -4.640 -1.094 -16.259 1.00 94.81 88 TYR A CA 1
ATOM 686 C C . TYR A 1 88 ? -4.612 -2.300 -17.190 1.00 94.81 88 TYR A C 1
ATOM 688 O O . TYR A 1 88 ? -4.172 -2.190 -18.333 1.00 94.81 88 TYR A O 1
ATOM 696 N N . ASP A 1 89 ? -5.106 -3.431 -16.700 1.00 94.25 89 ASP A N 1
ATOM 697 C CA . ASP A 1 89 ? -5.411 -4.580 -17.541 1.00 94.25 89 ASP A CA 1
ATOM 698 C C . ASP A 1 89 ? -6.615 -4.239 -18.425 1.00 94.25 89 ASP A C 1
ATOM 700 O O . ASP A 1 89 ? -7.674 -3.845 -17.931 1.00 94.25 89 ASP A O 1
ATOM 704 N N . SER A 1 90 ? -6.452 -4.368 -19.739 1.00 94.50 90 SER A N 1
ATOM 705 C CA . SER A 1 90 ? -7.480 -3.976 -20.707 1.00 94.50 90 SER A CA 1
ATOM 706 C C . SER A 1 90 ? -8.703 -4.892 -20.688 1.00 94.50 90 SER A C 1
ATOM 708 O O . SER A 1 90 ? -9.800 -4.438 -21.006 1.00 94.50 90 SER A O 1
ATOM 710 N N . ASN A 1 91 ? -8.535 -6.161 -20.309 1.00 94.00 91 ASN A N 1
ATOM 711 C CA . ASN A 1 91 ? -9.606 -7.156 -20.344 1.00 94.00 91 ASN A CA 1
ATOM 712 C C . ASN A 1 91 ? -10.553 -7.025 -19.145 1.00 94.00 91 ASN A C 1
ATOM 714 O O . ASN A 1 91 ? -11.769 -7.114 -19.286 1.00 94.00 91 ASN A O 1
ATOM 718 N N . SER A 1 92 ? -9.992 -6.822 -17.955 1.00 95.12 92 SER A N 1
ATOM 719 C CA . SER A 1 92 ? -10.721 -6.753 -16.685 1.00 95.12 92 SER A CA 1
ATOM 720 C C . SER A 1 92 ? -10.956 -5.325 -16.189 1.00 95.12 92 SER A C 1
ATOM 722 O O . SER A 1 92 ? -11.761 -5.123 -15.281 1.00 95.12 92 SER A O 1
ATOM 724 N N . GLY A 1 93 ? -10.246 -4.331 -16.733 1.00 93.88 93 GLY A N 1
ATOM 725 C CA . GLY A 1 93 ? -10.227 -2.964 -16.204 1.00 93.88 93 GLY A CA 1
ATOM 726 C C . GLY A 1 93 ? -9.513 -2.838 -14.851 1.00 93.88 93 GLY A C 1
ATOM 727 O O . GLY A 1 93 ? -9.614 -1.802 -14.191 1.00 93.88 93 GLY A O 1
ATOM 728 N N . ARG A 1 94 ? -8.808 -3.886 -14.406 1.00 94.94 94 ARG A N 1
ATOM 729 C CA . ARG A 1 94 ? -8.118 -3.933 -13.111 1.00 94.94 94 ARG A CA 1
ATOM 730 C C . ARG A 1 94 ? -6.874 -3.050 -13.119 1.00 94.94 94 ARG A C 1
ATOM 732 O O . ARG A 1 94 ? -6.077 -3.097 -14.050 1.00 94.94 94 ARG A O 1
ATOM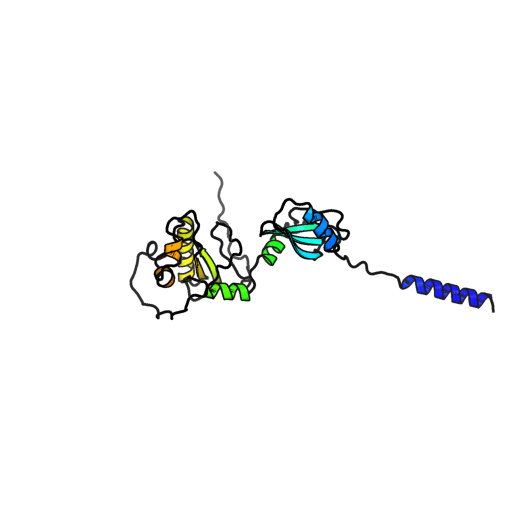 739 N N . ASN A 1 95 ? -6.676 -2.280 -12.053 1.00 95.44 95 ASN A N 1
ATOM 740 C CA . ASN A 1 95 ? -5.498 -1.434 -11.882 1.00 95.44 95 ASN A CA 1
ATOM 741 C C . ASN A 1 95 ? -4.339 -2.240 -11.277 1.00 95.44 95 ASN A C 1
ATOM 743 O O . ASN A 1 95 ? -4.225 -2.371 -10.061 1.00 95.44 95 ASN A O 1
ATOM 747 N N . VAL A 1 96 ? -3.464 -2.755 -12.136 1.00 93.69 96 VAL A N 1
ATOM 748 C CA . VAL A 1 96 ? -2.327 -3.598 -11.745 1.00 93.69 96 VAL A CA 1
ATOM 749 C C . VAL A 1 96 ? -1.356 -2.830 -10.848 1.00 93.69 96 VAL A C 1
ATOM 751 O O . VAL A 1 96 ? -0.879 -3.365 -9.852 1.00 93.69 96 VAL A O 1
ATOM 754 N N . THR A 1 97 ? -1.109 -1.548 -11.136 1.00 94.44 97 THR A N 1
ATOM 755 C CA . THR A 1 97 ? -0.231 -0.716 -10.297 1.00 94.44 97 THR A CA 1
ATOM 756 C C . THR A 1 97 ? -0.766 -0.583 -8.877 1.00 94.44 97 THR A C 1
ATOM 758 O O . THR A 1 97 ? 0.010 -0.624 -7.923 1.00 94.44 97 THR A O 1
ATOM 761 N N . ARG A 1 98 ? -2.084 -0.415 -8.719 1.00 92.56 98 ARG A N 1
ATOM 762 C CA . ARG A 1 98 ? -2.726 -0.329 -7.404 1.00 92.56 98 ARG A CA 1
ATOM 763 C C . ARG A 1 98 ? -2.553 -1.628 -6.634 1.00 92.56 98 ARG A C 1
ATOM 765 O O . ARG A 1 98 ? -2.126 -1.569 -5.487 1.00 92.56 98 ARG A O 1
ATOM 772 N N . ASP A 1 99 ? -2.824 -2.758 -7.272 1.00 92.69 99 ASP A N 1
ATOM 773 C CA . ASP A 1 99 ? -2.712 -4.073 -6.644 1.00 92.69 99 ASP A CA 1
ATOM 774 C C . ASP A 1 99 ? -1.274 -4.350 -6.182 1.00 92.69 99 ASP A C 1
ATOM 776 O O . ASP A 1 99 ? -1.055 -4.790 -5.051 1.00 92.69 99 ASP A O 1
ATOM 780 N N . THR A 1 100 ? -0.275 -4.024 -7.013 1.00 92.38 100 THR A N 1
ATOM 781 C CA . THR A 1 100 ? 1.141 -4.153 -6.639 1.00 92.38 100 THR A CA 1
ATOM 782 C C . THR A 1 100 ? 1.504 -3.203 -5.498 1.00 92.38 100 THR A C 1
ATOM 784 O O . THR A 1 100 ? 2.129 -3.629 -4.527 1.00 92.38 100 THR A O 1
ATOM 787 N N . LEU A 1 101 ? 1.091 -1.929 -5.563 1.00 91.12 101 LEU A N 1
ATOM 788 C CA . LEU A 1 101 ? 1.322 -0.959 -4.486 1.00 91.12 101 LEU A CA 1
ATOM 789 C C . LEU A 1 101 ? 0.705 -1.425 -3.166 1.00 91.12 101 LEU A C 1
ATOM 791 O O . LEU A 1 101 ? 1.334 -1.307 -2.116 1.00 91.12 101 LEU A O 1
ATOM 795 N N . GLU A 1 102 ? -0.512 -1.958 -3.196 1.00 89.12 102 GLU A N 1
ATOM 796 C CA . GLU A 1 102 ? -1.148 -2.541 -2.020 1.00 89.12 102 GLU A CA 1
ATOM 797 C C . GLU A 1 102 ? -0.329 -3.729 -1.519 1.00 89.12 102 GLU A C 1
ATOM 799 O O . GLU A 1 102 ? 0.067 -3.738 -0.357 1.00 89.12 102 GLU A O 1
ATOM 804 N N . ALA A 1 103 ? 0.049 -4.662 -2.395 1.00 87.75 103 ALA A N 1
ATOM 805 C CA . ALA A 1 103 ? 0.830 -5.835 -2.023 1.00 87.75 103 ALA A CA 1
ATOM 806 C C . ALA A 1 103 ? 2.159 -5.498 -1.326 1.00 87.75 103 ALA A C 1
ATOM 808 O O . ALA A 1 103 ? 2.489 -6.144 -0.332 1.00 87.75 103 ALA A O 1
ATOM 809 N N . ILE A 1 104 ? 2.891 -4.483 -1.797 1.00 85.69 104 ILE A N 1
ATOM 810 C CA . ILE A 1 104 ? 4.188 -4.081 -1.221 1.00 85.69 104 ILE A CA 1
ATOM 811 C C . ILE A 1 104 ? 4.068 -3.133 -0.019 1.00 85.69 104 ILE A C 1
ATOM 813 O O . ILE A 1 104 ? 5.051 -2.897 0.684 1.00 85.69 104 ILE A O 1
ATOM 817 N N . THR A 1 105 ? 2.890 -2.547 0.217 1.00 84.00 105 THR A N 1
ATOM 818 C CA . THR A 1 105 ? 2.646 -1.667 1.376 1.00 84.00 105 THR A CA 1
ATOM 819 C C . THR A 1 105 ? 2.015 -2.394 2.556 1.00 84.00 105 THR A C 1
ATOM 821 O O . THR A 1 105 ? 2.011 -1.843 3.663 1.00 84.00 105 THR A O 1
ATOM 824 N N . LEU A 1 106 ? 1.534 -3.624 2.347 1.00 84.31 106 LEU A N 1
ATOM 825 C CA . LEU A 1 106 ? 1.081 -4.506 3.415 1.00 84.31 106 LEU A CA 1
ATOM 826 C C . LEU A 1 106 ? 2.199 -4.757 4.430 1.00 84.31 106 LEU A C 1
ATOM 828 O O . LEU A 1 106 ? 3.375 -4.872 4.091 1.00 84.31 106 LEU A O 1
ATOM 832 N N . PHE A 1 107 ? 1.801 -4.852 5.693 1.00 80.94 107 PHE A N 1
ATOM 833 C CA . PHE A 1 107 ? 2.693 -5.243 6.774 1.00 80.94 107 PHE A CA 1
ATOM 834 C C . PHE A 1 107 ? 2.877 -6.760 6.788 1.00 80.94 107 PHE A C 1
ATOM 836 O O . PHE A 1 107 ? 1.919 -7.510 6.570 1.00 80.94 107 PHE A O 1
ATOM 843 N N . SER A 1 108 ? 4.095 -7.209 7.086 1.00 81.56 108 SER A N 1
ATOM 844 C CA . SER A 1 108 ? 4.366 -8.629 7.309 1.00 81.56 108 SER A CA 1
ATOM 845 C C . SER A 1 108 ? 3.646 -9.130 8.573 1.00 81.56 108 SER A C 1
ATOM 847 O O . SER A 1 108 ? 3.340 -8.333 9.468 1.00 81.56 108 SER A O 1
ATOM 849 N N . PRO A 1 109 ? 3.379 -10.442 8.706 1.00 80.50 109 PRO A N 1
ATOM 850 C CA . PRO A 1 109 ? 2.811 -11.000 9.935 1.00 80.50 109 PRO A CA 1
ATOM 851 C C . PRO A 1 109 ? 3.623 -10.637 11.190 1.00 80.50 109 PRO A C 1
ATOM 853 O O . PRO A 1 109 ? 3.058 -10.331 12.239 1.00 80.50 109 PRO A O 1
ATOM 856 N N . GLU A 1 110 ? 4.950 -10.603 11.082 1.00 84.25 110 GLU A N 1
ATOM 857 C CA . GLU A 1 110 ? 5.853 -10.217 12.167 1.00 84.25 110 GLU A CA 1
ATOM 858 C C . GLU A 1 110 ? 5.703 -8.736 12.531 1.00 84.25 110 GLU A C 1
ATOM 860 O O . GLU A 1 110 ? 5.683 -8.390 13.714 1.00 84.25 110 GLU A O 1
ATOM 865 N N . GLU A 1 111 ? 5.574 -7.853 11.537 1.00 83.00 111 GLU A N 1
ATOM 866 C CA . GLU A 1 111 ? 5.303 -6.431 11.764 1.00 83.00 111 GLU A CA 1
ATOM 867 C C . GLU A 1 111 ? 3.935 -6.220 12.422 1.00 83.00 111 GLU A C 1
ATOM 869 O O . GLU A 1 111 ? 3.828 -5.453 13.380 1.00 83.00 111 GLU A O 1
ATOM 874 N N . MET A 1 112 ? 2.910 -6.951 11.978 1.00 83.44 112 MET A N 1
ATOM 875 C CA . MET A 1 112 ? 1.576 -6.915 12.583 1.00 83.44 112 MET A CA 1
ATOM 876 C C . MET A 1 112 ? 1.602 -7.378 14.046 1.00 83.44 112 MET A C 1
ATOM 878 O O . MET A 1 112 ? 1.029 -6.723 14.916 1.00 83.44 112 MET A O 1
ATOM 882 N N . ASN A 1 113 ? 2.352 -8.436 14.360 1.00 81.69 113 ASN A N 1
ATOM 883 C CA . ASN A 1 113 ? 2.519 -8.900 15.738 1.00 81.69 113 ASN A CA 1
ATOM 884 C C . ASN A 1 113 ? 3.216 -7.859 16.625 1.00 81.69 113 ASN A C 1
ATOM 886 O O . ASN A 1 113 ? 2.823 -7.660 17.776 1.00 81.69 113 ASN A O 1
ATOM 890 N N . ARG A 1 114 ? 4.210 -7.132 16.095 1.00 84.19 114 ARG A N 1
ATOM 891 C CA . ARG A 1 114 ? 4.845 -6.020 16.826 1.00 84.19 114 ARG A CA 1
ATOM 892 C C . ARG A 1 114 ? 3.853 -4.897 17.130 1.00 84.19 114 ARG A C 1
ATOM 894 O O . ARG A 1 114 ? 3.905 -4.334 18.221 1.00 84.19 114 ARG A O 1
ATOM 901 N N . LEU A 1 115 ? 2.920 -4.605 16.220 1.00 84.25 115 LEU A N 1
ATOM 902 C CA . LEU A 1 115 ? 1.872 -3.602 16.450 1.00 84.25 115 LEU A CA 1
ATOM 903 C C . LEU A 1 115 ? 0.941 -3.985 17.609 1.00 84.25 115 LEU A C 1
ATOM 905 O O . LEU A 1 115 ? 0.460 -3.098 18.310 1.00 84.25 115 LEU A O 1
ATOM 909 N N . ALA A 1 116 ? 0.714 -5.279 17.864 1.00 79.56 116 ALA A N 1
ATOM 910 C CA . ALA A 1 116 ? -0.108 -5.724 18.995 1.00 79.56 116 ALA A CA 1
ATOM 911 C C . ALA A 1 116 ? 0.471 -5.248 20.337 1.00 79.56 116 ALA A C 1
ATOM 913 O O . ALA A 1 116 ? -0.262 -4.726 21.180 1.00 79.56 116 ALA A O 1
ATOM 914 N N . GLY A 1 117 ? 1.795 -5.349 20.499 1.00 80.19 117 GLY A N 1
ATOM 915 C CA . GLY A 1 117 ? 2.509 -4.890 21.695 1.00 80.19 117 GLY A CA 1
ATOM 916 C C . GLY A 1 117 ? 2.540 -3.368 21.869 1.00 80.19 117 GLY A C 1
ATOM 917 O O . GLY A 1 117 ? 2.786 -2.888 22.971 1.00 80.19 117 GLY A O 1
ATOM 918 N N . LEU A 1 118 ? 2.266 -2.610 20.803 1.00 83.62 118 LEU A N 1
ATOM 919 C CA . LEU A 1 118 ? 2.173 -1.147 20.823 1.00 83.62 118 LEU A CA 1
ATOM 920 C C . LEU A 1 118 ? 0.737 -0.644 21.027 1.00 83.62 118 LEU A C 1
ATOM 922 O O . LEU A 1 118 ? 0.518 0.563 21.151 1.00 83.62 118 LEU A O 1
ATOM 926 N N . SER A 1 119 ? -0.249 -1.544 21.035 1.00 84.56 119 SER A N 1
ATOM 927 C CA . SER A 1 119 ? -1.648 -1.164 21.206 1.00 84.56 119 SER A CA 1
ATOM 928 C C . SER A 1 119 ? -1.901 -0.609 22.608 1.00 84.56 119 SER A C 1
ATOM 930 O O . SER A 1 119 ? -1.481 -1.173 23.616 1.00 84.56 119 SER A O 1
ATOM 932 N N . ALA A 1 120 ? -2.602 0.522 22.679 1.00 85.69 120 ALA A N 1
ATOM 933 C CA . ALA A 1 120 ? -2.965 1.143 23.947 1.00 85.69 120 ALA A CA 1
ATOM 934 C C . ALA A 1 120 ? -4.086 0.361 24.644 1.00 85.69 120 ALA A C 1
ATOM 936 O O . ALA A 1 120 ? -4.076 0.197 25.862 1.00 85.69 120 ALA A O 1
ATOM 937 N N . PHE A 1 121 ? -5.059 -0.114 23.863 1.00 85.94 121 PHE A N 1
ATOM 938 C CA . PHE A 1 121 ? -6.150 -0.967 24.321 1.00 85.94 121 PHE A CA 1
ATOM 939 C C . PHE A 1 121 ? -6.761 -1.740 23.147 1.00 85.94 121 PHE A C 1
ATOM 941 O O . PHE A 1 121 ? -6.571 -1.388 21.981 1.00 85.94 121 PHE A O 1
ATOM 948 N N . THR A 1 122 ? -7.516 -2.793 23.467 1.00 89.25 122 THR A N 1
ATOM 949 C CA . THR A 1 122 ? -8.187 -3.663 22.491 1.00 89.25 122 THR A CA 1
ATOM 950 C C . THR A 1 122 ? -9.685 -3.749 22.791 1.00 89.25 122 THR A C 1
ATOM 952 O O . THR A 1 122 ? -10.073 -3.794 23.960 1.00 89.25 122 THR A O 1
ATOM 955 N N . LEU A 1 123 ? -10.523 -3.768 21.752 1.00 89.75 123 LEU A N 1
ATOM 956 C CA . LEU A 1 123 ? -11.965 -4.019 21.834 1.00 89.75 123 LEU A CA 1
ATOM 957 C C . LEU A 1 123 ? -12.334 -5.303 21.097 1.00 89.75 123 LEU A C 1
ATOM 959 O O . LEU A 1 123 ? -11.744 -5.610 20.067 1.00 89.75 123 LEU A O 1
ATOM 963 N N . GLY A 1 124 ? -13.346 -6.009 21.596 1.00 87.25 124 GLY A N 1
ATOM 964 C CA . GLY A 1 124 ? -13.752 -7.301 21.046 1.00 87.25 124 GLY A CA 1
ATOM 965 C C . GLY A 1 124 ? -12.817 -8.436 21.476 1.00 87.25 124 GLY A C 1
ATOM 966 O O . GLY A 1 124 ? -11.683 -8.219 21.906 1.00 87.25 124 GLY A O 1
ATOM 967 N N . GLN A 1 125 ? -13.328 -9.662 21.410 1.00 85.12 125 GLN A N 1
ATOM 968 C CA . GLN A 1 125 ? -12.574 -10.883 21.739 1.00 85.12 125 GLN A CA 1
ATOM 969 C C . GLN A 1 125 ? -12.520 -11.871 20.570 1.00 85.12 125 GLN A C 1
ATOM 971 O O . GLN A 1 125 ? -11.789 -12.853 20.635 1.00 85.12 125 GLN A O 1
ATOM 976 N N . GLN A 1 126 ? -13.324 -11.636 19.533 1.00 84.50 126 GLN A N 1
ATOM 977 C CA . GLN A 1 126 ? -13.533 -12.532 18.403 1.00 84.50 126 GLN A CA 1
ATOM 978 C C . GLN A 1 126 ? -13.738 -11.695 17.135 1.00 84.50 126 GLN A C 1
ATOM 980 O O . GLN A 1 126 ? -13.981 -10.489 17.219 1.00 84.50 126 GLN A O 1
ATOM 985 N N . GLY A 1 127 ? -13.633 -12.339 15.975 1.00 88.62 127 GLY A N 1
ATOM 986 C CA . GLY A 1 127 ? -13.793 -11.693 14.676 1.00 88.62 127 GLY A CA 1
ATOM 987 C C . GLY A 1 127 ? -12.469 -11.300 14.024 1.00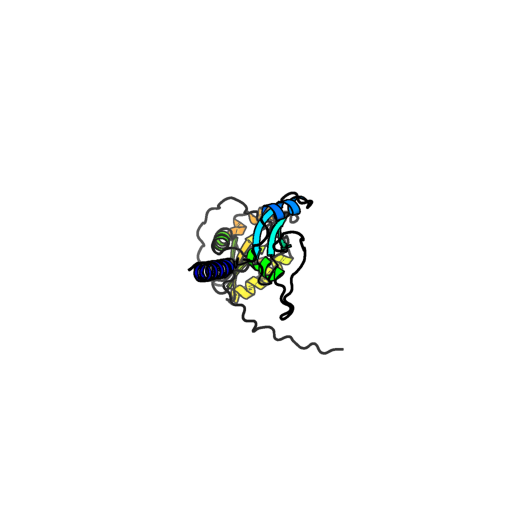 88.62 127 GLY A C 1
ATOM 988 O O . GLY A 1 127 ? -11.390 -11.726 14.439 1.00 88.62 127 GLY A O 1
ATOM 989 N N . LYS A 1 128 ? -12.552 -10.506 12.953 1.00 90.31 128 LYS A N 1
ATOM 990 C CA . LYS A 1 128 ? -11.370 -10.091 12.183 1.00 90.31 128 LYS A CA 1
ATOM 991 C C . LYS A 1 128 ? -10.517 -9.116 12.996 1.00 90.31 128 LYS A C 1
ATOM 993 O O . LYS A 1 128 ? -11.044 -8.150 13.548 1.00 90.31 128 LYS A O 1
ATOM 998 N N . VAL A 1 129 ? -9.206 -9.348 13.033 1.00 89.50 129 VAL A N 1
ATOM 999 C CA . VAL A 1 129 ? -8.255 -8.463 13.718 1.00 89.50 129 VAL A CA 1
ATOM 1000 C C . VAL A 1 129 ? -8.046 -7.196 12.893 1.00 89.50 129 VAL A C 1
ATOM 1002 O O . VAL A 1 129 ? -7.706 -7.254 11.711 1.00 89.50 129 VAL A O 1
ATOM 1005 N N . LEU A 1 130 ? -8.240 -6.047 13.529 1.00 90.06 130 LEU A N 1
ATOM 1006 C CA . LEU A 1 130 ? -8.086 -4.728 12.939 1.00 90.06 130 LEU A CA 1
ATOM 1007 C C . LEU A 1 130 ? -7.171 -3.867 13.808 1.00 90.06 130 LEU A C 1
ATOM 1009 O O . LEU A 1 130 ? -7.377 -3.758 15.013 1.00 90.06 130 LEU A O 1
ATOM 1013 N N . TYR A 1 131 ? -6.223 -3.171 13.185 1.00 90.25 131 TYR A N 1
ATOM 1014 C CA . TYR A 1 131 ? -5.432 -2.139 13.852 1.00 90.25 131 TYR A CA 1
ATOM 1015 C C . TYR A 1 131 ? -5.941 -0.765 13.440 1.00 90.25 131 TYR A C 1
ATOM 1017 O O . TYR A 1 131 ? -5.979 -0.431 12.254 1.00 90.25 131 TYR A O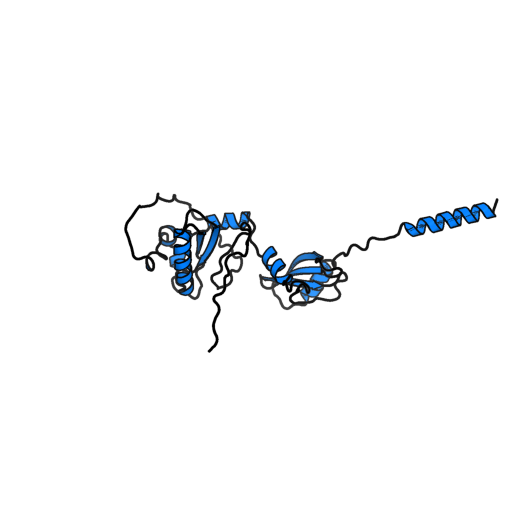 1
ATOM 1025 N N . TYR A 1 132 ? -6.342 0.033 14.426 1.00 91.06 132 TYR A N 1
ATOM 1026 C CA . TYR A 1 132 ? -6.915 1.353 14.210 1.00 91.06 132 TYR A CA 1
ATOM 1027 C C . TYR A 1 132 ? -6.029 2.429 14.830 1.00 91.06 132 TYR A C 1
ATOM 1029 O O . TYR A 1 132 ? -5.897 2.529 16.052 1.00 91.06 132 TYR A O 1
ATOM 1037 N N . VAL A 1 133 ? -5.422 3.242 13.969 1.00 90.88 133 VAL A N 1
ATOM 1038 C CA . VAL A 1 133 ? -4.615 4.391 14.382 1.00 90.88 133 VAL A CA 1
ATOM 1039 C C . VAL A 1 133 ? -5.539 5.579 14.637 1.00 90.88 133 VAL A C 1
ATOM 1041 O O . VAL A 1 133 ? -6.298 5.982 13.756 1.00 90.88 133 VAL A O 1
ATOM 1044 N N . THR A 1 134 ? -5.491 6.139 15.844 1.00 89.12 134 THR A N 1
ATOM 1045 C CA . THR A 1 134 ? -6.405 7.199 16.282 1.00 89.12 134 THR A CA 1
ATOM 1046 C C . THR A 1 134 ? -5.695 8.287 17.074 1.00 89.12 134 THR A C 1
ATOM 1048 O O . THR A 1 134 ? -4.752 8.024 17.817 1.00 89.12 134 THR A O 1
ATOM 1051 N N . ASP A 1 135 ? -6.216 9.507 16.981 1.00 87.75 135 ASP A N 1
ATOM 1052 C CA . ASP A 1 135 ? -5.854 10.608 17.869 1.00 87.75 135 ASP A CA 1
ATOM 1053 C C . ASP A 1 135 ? -6.954 10.801 18.940 1.00 87.75 135 ASP A C 1
ATOM 1055 O O . ASP A 1 135 ? -8.137 10.869 18.587 1.00 87.75 135 ASP A O 1
ATOM 1059 N N . PRO A 1 136 ? -6.595 10.912 20.233 1.00 82.94 136 PRO A N 1
ATOM 1060 C CA . PRO A 1 136 ? -7.500 11.256 21.336 1.00 82.94 136 PRO A CA 1
ATOM 1061 C C . PRO A 1 136 ? -8.463 12.441 21.137 1.00 82.94 136 PRO A C 1
ATOM 1063 O O . PRO A 1 136 ? -9.599 12.456 21.627 1.00 82.94 136 PRO A O 1
ATOM 1066 N N . GLN A 1 137 ? -7.979 13.479 20.471 1.00 83.38 137 GLN A N 1
ATOM 1067 C CA . GLN A 1 137 ? -8.607 14.783 20.317 1.00 83.38 137 GLN A CA 1
ATOM 1068 C C . GLN A 1 137 ? -9.219 14.973 18.926 1.00 83.38 137 GLN A C 1
ATOM 1070 O O . GLN A 1 137 ? -9.930 15.955 18.712 1.00 83.38 137 GLN A O 1
ATOM 1075 N N . CYS A 1 138 ? -9.035 14.026 18.001 1.00 86.19 138 CYS A N 1
ATOM 1076 C CA . CYS A 1 138 ? -9.621 14.123 16.669 1.00 86.19 138 CYS A CA 1
ATOM 1077 C C . CYS A 1 138 ? -11.125 13.763 16.679 1.00 86.19 138 CYS A C 1
ATOM 1079 O O . CYS A 1 138 ? -11.497 12.630 17.008 1.00 86.19 138 CYS A O 1
ATOM 1081 N N . PRO A 1 139 ? -12.026 14.685 16.283 1.00 85.00 139 PRO A N 1
ATOM 1082 C CA . PRO A 1 139 ? -13.470 14.438 16.293 1.00 85.00 139 PRO A CA 1
ATOM 1083 C C . PRO A 1 139 ? -13.907 13.391 15.260 1.00 85.00 139 PRO A C 1
ATOM 1085 O O . PRO A 1 139 ? -14.837 12.628 15.517 1.00 85.00 139 PRO A O 1
ATOM 1088 N N . TYR A 1 140 ? -13.231 13.308 14.111 1.00 87.50 140 TYR A N 1
ATOM 1089 C CA . TYR A 1 140 ? -13.516 12.288 13.097 1.00 87.50 140 TYR A CA 1
ATOM 1090 C C . TYR A 1 140 ? -13.122 10.893 13.578 1.00 87.50 140 TYR A C 1
ATOM 1092 O O . TYR A 1 140 ? -13.887 9.943 13.415 1.00 87.50 140 TYR A O 1
ATOM 1100 N N . CYS A 1 141 ? -11.975 10.782 14.253 1.00 87.69 141 CYS A N 1
ATOM 1101 C CA . CYS A 1 141 ? -11.532 9.521 14.827 1.00 87.69 141 CYS A CA 1
ATOM 1102 C C . CYS A 1 141 ? -12.531 8.975 15.856 1.00 87.69 141 CYS A C 1
ATOM 1104 O O . CYS A 1 141 ? -12.773 7.770 15.863 1.00 87.69 141 CYS A O 1
ATOM 1106 N N . LYS A 1 142 ? -13.163 9.844 16.661 1.00 86.31 142 LYS A N 1
ATOM 1107 C CA . LYS A 1 142 ? -14.191 9.448 17.642 1.00 86.31 142 LYS A CA 1
ATOM 1108 C C . LYS A 1 142 ? -15.403 8.775 16.996 1.00 86.31 142 LYS A C 1
ATOM 1110 O O . LYS A 1 142 ? -15.813 7.718 17.460 1.00 86.31 142 LYS A O 1
ATOM 1115 N N . LYS A 1 143 ? -15.912 9.315 15.882 1.00 87.56 143 LYS A N 1
ATOM 1116 C CA . LYS A 1 143 ? -17.019 8.690 15.128 1.00 87.56 143 LYS A CA 1
ATOM 1117 C C . LYS A 1 143 ? -16.652 7.286 14.626 1.00 87.56 143 LYS A C 1
ATOM 1119 O O . LYS A 1 143 ? -17.467 6.364 14.671 1.00 87.56 143 LYS A O 1
ATOM 1124 N N . GLY A 1 144 ? -15.405 7.113 14.180 1.00 88.88 144 GLY A N 1
ATOM 1125 C CA . GLY A 1 144 ? -14.872 5.804 13.796 1.00 88.88 144 GLY A CA 1
ATOM 1126 C C . GLY A 1 144 ? -14.811 4.831 14.976 1.00 88.88 144 GLY A C 1
ATOM 1127 O O . GLY A 1 144 ? -15.284 3.703 14.862 1.00 88.88 144 GLY A O 1
ATOM 1128 N N . VAL A 1 145 ? -14.314 5.283 16.133 1.00 88.50 145 VAL A N 1
ATOM 1129 C CA . VAL A 1 145 ? -14.245 4.482 17.371 1.00 88.50 145 VAL A CA 1
ATOM 1130 C C . VAL A 1 145 ? -15.631 3.983 17.791 1.00 88.50 145 VAL A C 1
ATOM 1132 O O . VAL A 1 145 ? -15.768 2.812 18.129 1.00 88.50 145 VAL A O 1
ATOM 1135 N N . GLU A 1 146 ? -16.664 4.828 17.732 1.00 88.56 146 GLU A N 1
ATOM 1136 C CA . GLU A 1 146 ? -18.046 4.446 18.070 1.00 88.56 146 GLU A CA 1
ATOM 1137 C C . GLU A 1 146 ? -18.593 3.345 17.156 1.00 88.56 146 GLU A C 1
ATOM 1139 O O . GLU A 1 146 ? -19.247 2.406 17.613 1.00 88.56 146 GLU A O 1
ATOM 1144 N N . THR A 1 147 ? -18.308 3.440 15.857 1.00 90.06 147 THR A N 1
ATOM 1145 C CA . THR A 1 147 ? -18.727 2.432 14.874 1.00 90.06 147 THR A CA 1
ATOM 1146 C C . THR A 1 147 ? -18.010 1.108 15.125 1.00 90.06 147 THR A C 1
ATOM 1148 O O . THR A 1 147 ? -18.648 0.062 15.233 1.00 90.06 147 THR A O 1
ATOM 1151 N N . LEU A 1 148 ? -16.691 1.162 15.314 1.00 91.25 148 LEU A N 1
ATOM 1152 C CA . LEU A 1 148 ? -15.868 -0.009 15.611 1.00 91.25 148 LEU A CA 1
ATOM 1153 C C . LEU A 1 148 ? -16.255 -0.668 16.936 1.00 91.25 148 LEU A C 1
ATOM 1155 O O . LEU A 1 148 ? -16.226 -1.890 17.042 1.00 91.25 148 LEU A O 1
ATOM 1159 N N . GLN A 1 149 ? -16.673 0.114 17.931 1.00 90.62 149 GLN A N 1
ATOM 1160 C CA . GLN A 1 149 ? -17.185 -0.420 19.186 1.00 90.62 149 GLN A CA 1
ATOM 1161 C C . GLN A 1 149 ? -18.457 -1.244 18.967 1.00 90.62 149 GLN A C 1
ATOM 1163 O O . GLN A 1 149 ? -18.565 -2.333 19.525 1.00 90.62 149 GLN A O 1
ATOM 1168 N N . LYS A 1 150 ? -19.407 -0.762 18.155 1.00 92.00 150 LYS A N 1
ATOM 1169 C CA . LYS A 1 150 ? -20.637 -1.511 17.844 1.00 92.00 150 LYS A CA 1
ATOM 1170 C C . LYS A 1 150 ? -20.322 -2.832 17.143 1.00 92.00 150 LYS A C 1
ATOM 1172 O O . LYS A 1 150 ? -20.840 -3.865 17.552 1.00 92.00 150 LYS A O 1
ATOM 1177 N N . MET A 1 151 ? -19.420 -2.811 16.162 1.00 91.81 151 MET A N 1
ATOM 1178 C CA . MET A 1 151 ? -18.990 -4.020 15.448 1.00 91.81 151 MET A CA 1
ATOM 1179 C C . MET A 1 151 ? -18.249 -5.004 16.367 1.00 91.81 151 MET A C 1
ATOM 1181 O O . MET A 1 151 ? -18.462 -6.211 16.296 1.00 91.81 151 MET A O 1
ATOM 1185 N N . ALA A 1 152 ? -17.410 -4.497 17.275 1.00 91.75 152 ALA A N 1
ATOM 1186 C CA . ALA A 1 152 ? -16.707 -5.326 18.251 1.00 91.75 152 ALA A CA 1
ATOM 1187 C C . ALA A 1 152 ? -17.659 -5.963 19.276 1.00 91.75 152 ALA A C 1
ATOM 1189 O O . ALA A 1 152 ? -17.454 -7.106 19.679 1.00 91.75 152 ALA A O 1
ATOM 1190 N N . LEU A 1 153 ? -18.714 -5.248 19.686 1.00 90.19 153 LEU A N 1
ATOM 1191 C CA . LEU A 1 153 ? -19.776 -5.788 20.545 1.00 90.19 153 LEU A CA 1
ATOM 1192 C C . LEU A 1 153 ? -20.622 -6.846 19.824 1.00 90.19 153 LEU A C 1
ATOM 1194 O O . LEU A 1 153 ? -21.061 -7.796 20.463 1.00 90.19 153 LEU A O 1
ATOM 1198 N N . ALA A 1 154 ? -20.812 -6.704 18.510 1.00 91.56 154 ALA A N 1
ATOM 1199 C CA . ALA A 1 154 ? -21.461 -7.702 17.661 1.00 91.56 154 ALA A CA 1
ATOM 1200 C C . ALA A 1 154 ? -20.573 -8.930 17.363 1.00 91.56 154 ALA A C 1
ATOM 1202 O O . ALA A 1 154 ? -21.036 -9.883 16.745 1.00 91.56 154 ALA A O 1
ATOM 1203 N N . GLY A 1 155 ? -19.306 -8.928 17.802 1.00 90.44 155 GLY A N 1
ATOM 1204 C CA . GLY A 1 155 ? -18.366 -10.033 17.588 1.00 90.44 155 GLY A CA 1
ATOM 1205 C C . GLY A 1 155 ? -17.793 -10.117 16.169 1.00 90.44 155 GLY A C 1
ATOM 1206 O O . GLY A 1 155 ? -17.173 -11.118 15.820 1.00 90.44 155 GLY A O 1
ATOM 1207 N N . GLU A 1 156 ? -17.977 -9.083 15.346 1.00 92.00 156 GLU A N 1
ATOM 1208 C CA . GLU A 1 156 ? -17.507 -9.065 13.954 1.00 92.00 156 GLU A CA 1
ATOM 1209 C C . GLU A 1 156 ? -16.000 -8.786 13.851 1.00 92.00 156 GLU A C 1
ATOM 1211 O O . GLU A 1 156 ? -15.320 -9.276 12.940 1.00 92.00 156 GLU A O 1
ATOM 1216 N N . VAL A 1 157 ? -15.469 -7.988 14.783 1.00 93.44 157 VAL A N 1
ATOM 1217 C CA . VAL A 1 157 ? -14.087 -7.495 14.762 1.00 93.44 157 VAL A CA 1
ATOM 1218 C C . VAL A 1 157 ? -13.449 -7.465 16.149 1.00 93.44 157 VAL A C 1
ATOM 1220 O O . VAL A 1 157 ? -14.086 -7.139 17.151 1.00 93.44 157 VAL A O 1
ATOM 1223 N N . GLN A 1 158 ? -12.141 -7.704 16.173 1.00 92.94 158 GLN A N 1
ATOM 1224 C CA . GLN A 1 158 ? -11.262 -7.409 17.296 1.00 92.94 158 GLN A CA 1
ATOM 1225 C C . GLN A 1 158 ? -10.371 -6.227 16.913 1.00 92.94 158 GLN A C 1
ATOM 1227 O O . GLN A 1 158 ? -9.609 -6.307 15.955 1.00 92.94 158 GLN A O 1
ATOM 1232 N N . VAL A 1 159 ? -10.459 -5.118 17.643 1.00 91.88 159 VAL A N 1
ATOM 1233 C CA . VAL A 1 159 ? -9.817 -3.854 17.263 1.00 91.88 159 VAL A CA 1
ATOM 1234 C C . VAL A 1 159 ? -8.724 -3.476 18.253 1.00 91.88 159 VAL A C 1
ATOM 1236 O O . VAL A 1 159 ? -9.017 -3.197 19.413 1.00 91.88 159 VAL A O 1
ATOM 1239 N N . HIS A 1 160 ? -7.483 -3.393 17.782 1.00 90.75 160 HIS A N 1
ATOM 1240 C CA . HIS A 1 160 ? -6.331 -2.867 18.510 1.00 90.75 160 HIS A CA 1
ATOM 1241 C C . HIS A 1 160 ? -6.151 -1.377 18.209 1.00 90.75 160 HIS A C 1
ATOM 1243 O O . HIS A 1 160 ? -5.944 -0.985 17.059 1.00 90.75 160 HIS A O 1
ATOM 1249 N N . PHE A 1 161 ? -6.203 -0.533 19.237 1.00 89.56 161 PHE A N 1
ATOM 1250 C CA . PHE A 1 161 ? -6.078 0.914 19.079 1.00 89.56 161 PHE A CA 1
ATOM 1251 C C . PHE A 1 161 ? -4.632 1.366 19.267 1.00 89.56 161 PHE A C 1
ATOM 1253 O O . PHE A 1 161 ? -4.027 1.135 20.314 1.00 89.56 161 PHE A O 1
ATOM 1260 N N . LEU A 1 162 ? -4.098 2.054 18.261 1.00 90.06 162 LEU A N 1
ATOM 1261 C CA . LEU A 1 162 ? -2.775 2.672 18.266 1.00 90.06 162 LEU A CA 1
ATOM 1262 C C . LEU A 1 162 ? -2.953 4.188 18.375 1.00 90.06 162 LEU A C 1
ATOM 1264 O O . LEU A 1 162 ? -3.646 4.790 17.555 1.00 90.06 162 LEU A O 1
ATOM 1268 N N . LEU A 1 163 ? -2.353 4.814 19.387 1.00 89.50 163 LEU A N 1
ATOM 1269 C CA . LEU A 1 163 ? -2.477 6.259 19.583 1.00 89.50 163 LEU A CA 1
ATOM 1270 C C . LEU A 1 163 ? -1.407 6.998 18.776 1.00 89.50 163 LEU A C 1
ATOM 1272 O O . LEU A 1 163 ? -0.214 6.796 18.992 1.00 89.50 163 LEU A O 1
ATOM 1276 N N . PHE A 1 164 ? -1.840 7.871 17.868 1.00 89.62 164 PHE A N 1
ATOM 1277 C CA . PHE A 1 164 ? -0.963 8.726 17.069 1.00 89.62 164 PHE A CA 1
ATOM 1278 C C . PHE A 1 164 ? -1.408 10.190 17.200 1.00 89.62 164 PHE A C 1
ATOM 1280 O O . PHE A 1 164 ? -2.251 10.645 16.425 1.00 89.62 164 PHE A O 1
ATOM 1287 N N . PRO A 1 165 ? -0.898 10.922 18.208 1.00 86.94 165 PRO A N 1
ATOM 1288 C CA . PRO A 1 165 ? -1.297 12.301 18.451 1.00 86.94 165 PRO A CA 1
ATOM 1289 C C . PRO A 1 165 ? -0.731 13.230 17.371 1.00 86.94 165 PRO A C 1
ATOM 1291 O O . PRO A 1 165 ? 0.484 13.332 17.185 1.00 86.94 165 PRO A O 1
ATOM 1294 N N . LEU A 1 166 ? -1.614 13.934 16.673 1.00 86.31 166 LEU A N 1
ATOM 1295 C CA . LEU A 1 166 ? -1.276 14.951 15.692 1.00 86.31 166 LEU A CA 1
ATOM 1296 C C . LEU A 1 166 ? -0.788 16.212 16.408 1.00 86.31 166 LEU A C 1
ATOM 1298 O O . LEU A 1 166 ? -1.369 16.662 17.396 1.00 86.31 166 LEU A O 1
ATOM 1302 N N . ALA A 1 167 ? 0.251 16.841 15.858 1.00 83.44 167 ALA A N 1
ATOM 1303 C CA . ALA A 1 167 ? 0.833 18.062 16.420 1.00 83.44 167 ALA A CA 1
ATOM 1304 C C . ALA A 1 167 ? -0.157 19.245 16.478 1.00 83.44 167 ALA A C 1
ATOM 1306 O O . ALA A 1 167 ? 0.010 20.157 17.284 1.00 83.44 167 ALA A O 1
ATOM 1307 N N . SER A 1 168 ? -1.198 19.226 15.643 1.00 84.19 168 SER A N 1
ATOM 1308 C CA . SER A 1 168 ? -2.270 20.224 15.624 1.00 84.19 168 SER A CA 1
ATOM 1309 C C . SER A 1 168 ? -3.223 20.124 16.822 1.00 84.19 168 SER A C 1
ATOM 1311 O O . SER A 1 168 ? -3.934 21.087 17.115 1.00 84.19 168 SER A O 1
ATOM 1313 N N . HIS A 1 169 ? -3.248 18.996 17.536 1.00 82.75 169 HIS A N 1
ATOM 1314 C CA . HIS A 1 169 ? -4.137 18.774 18.669 1.00 82.75 169 HIS A CA 1
ATOM 1315 C C . HIS A 1 169 ? -3.414 19.005 20.004 1.00 82.75 169 HIS A C 1
ATOM 1317 O O . HIS A 1 169 ? -2.675 18.158 20.509 1.00 82.75 169 HIS A O 1
ATOM 1323 N N . LYS A 1 170 ? -3.660 20.173 20.613 1.00 85.31 170 LYS A N 1
ATOM 1324 C CA . LYS A 1 170 ? -3.108 20.533 21.930 1.00 85.31 170 LYS A CA 1
ATOM 1325 C C . LYS A 1 170 ? -3.520 19.501 22.989 1.00 85.31 170 LYS A C 1
ATOM 1327 O O . LYS A 1 170 ? -4.698 19.174 23.103 1.00 85.31 170 LYS A O 1
ATOM 1332 N N . GLY A 1 171 ? -2.562 19.004 23.770 1.00 81.50 171 GLY A N 1
ATOM 1333 C CA . GLY A 1 171 ? -2.818 18.032 24.840 1.00 81.50 171 GLY A CA 1
ATOM 1334 C C . GLY A 1 171 ? -2.959 16.573 24.381 1.00 81.50 171 GLY A C 1
ATOM 1335 O O . GLY A 1 171 ? -3.040 15.677 25.223 1.00 81.50 171 GLY A O 1
ATOM 1336 N N . ALA A 1 172 ? -2.998 16.297 23.068 1.00 82.94 172 ALA A N 1
ATOM 1337 C CA . ALA A 1 172 ? -3.178 14.936 22.554 1.00 82.94 172 ALA A CA 1
ATOM 1338 C C . ALA A 1 172 ? -1.983 14.034 22.882 1.00 82.94 172 ALA A C 1
ATOM 1340 O O . ALA A 1 172 ? -2.157 12.846 23.172 1.00 82.94 172 ALA A O 1
ATOM 1341 N N . ARG A 1 173 ? -0.768 14.597 22.882 1.00 84.00 173 ARG A N 1
ATOM 1342 C CA . ARG A 1 173 ? 0.451 13.868 23.238 1.00 84.00 173 ARG A CA 1
ATOM 1343 C C . ARG A 1 173 ? 0.411 13.442 24.697 1.00 84.00 173 ARG A C 1
ATOM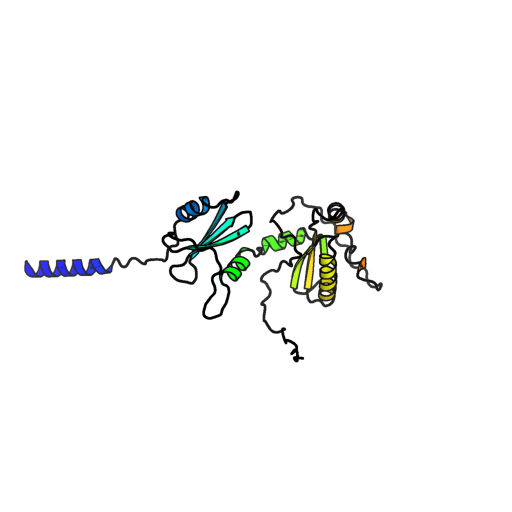 1345 O O . ARG A 1 173 ? 0.505 12.251 24.965 1.00 84.00 173 ARG A O 1
ATOM 1352 N N . GLU A 1 174 ? 0.201 14.381 25.612 1.00 83.50 174 GLU A N 1
ATOM 1353 C CA . GLU A 1 174 ? 0.123 14.145 27.057 1.00 83.50 174 GLU A CA 1
ATOM 1354 C C . GLU A 1 174 ? -0.957 13.112 27.378 1.00 83.50 174 GLU A C 1
ATOM 1356 O O . GLU A 1 174 ? -0.732 12.177 28.148 1.00 83.50 174 GLU A O 1
ATOM 1361 N N . GLN A 1 175 ? -2.112 13.226 26.718 1.00 79.81 175 GLN A N 1
ATOM 1362 C CA . GLN A 1 175 ? -3.188 12.263 26.869 1.00 79.81 175 GLN A CA 1
ATOM 1363 C C . GLN A 1 175 ? -2.803 10.872 26.360 1.00 79.81 175 GLN A C 1
ATOM 1365 O O . GLN A 1 175 ? -3.204 9.899 26.986 1.00 79.81 175 GLN A O 1
ATOM 1370 N N . SER A 1 176 ? -2.016 10.756 25.288 1.00 81.25 176 SER A N 1
ATOM 1371 C CA . SER A 1 176 ? -1.607 9.463 24.717 1.00 81.25 176 SER A CA 1
ATOM 1372 C C . SER A 1 176 ? -0.579 8.710 25.568 1.00 81.25 176 SER A C 1
ATOM 1374 O O . SER A 1 176 ? -0.607 7.484 25.594 1.00 81.25 176 SER A O 1
ATOM 1376 N N . VAL A 1 177 ? 0.309 9.418 26.278 1.00 77.69 177 VAL A N 1
ATOM 1377 C CA . VAL A 1 177 ? 1.322 8.813 27.176 1.00 77.69 177 VAL A CA 1
ATOM 1378 C C . VAL A 1 177 ? 0.849 8.647 28.621 1.00 77.69 177 VAL A C 1
ATOM 1380 O O . VAL A 1 177 ? 1.528 8.010 29.426 1.00 77.69 177 VAL A O 1
ATOM 1383 N N . SER A 1 178 ? -0.304 9.211 28.980 1.00 73.00 178 SER A N 1
ATOM 1384 C CA . SER A 1 178 ? -0.828 9.101 30.339 1.00 73.00 178 SER A CA 1
ATOM 1385 C C . SER A 1 178 ? -1.138 7.638 30.713 1.00 73.00 178 SER A C 1
ATOM 1387 O O . SER A 1 178 ? -1.701 6.902 29.901 1.00 73.00 178 SER A O 1
ATOM 1389 N N . PRO A 1 179 ? -0.870 7.190 31.957 1.00 59.03 179 PRO A N 1
ATOM 1390 C CA . PRO A 1 179 ? -1.240 5.841 32.402 1.00 59.03 179 PRO A CA 1
ATOM 1391 C C . PRO A 1 179 ? -2.742 5.542 32.274 1.00 59.03 179 PRO A C 1
ATOM 1393 O O . PRO A 1 179 ? -3.145 4.383 32.206 1.00 59.03 179 PRO A O 1
ATOM 1396 N N . SER A 1 180 ? -3.588 6.576 32.243 1.00 54.59 180 SER A N 1
ATOM 1397 C CA . SER A 1 180 ? -5.025 6.455 31.990 1.00 54.59 180 SER A CA 1
ATOM 1398 C C . SER A 1 180 ? -5.359 6.106 30.535 1.00 54.59 180 SER A C 1
ATOM 1400 O O . SER A 1 180 ? -6.397 5.484 30.320 1.00 54.59 180 SER A O 1
ATOM 1402 N N . ALA A 1 181 ? -4.489 6.415 29.566 1.00 55.06 181 ALA A N 1
ATOM 1403 C CA . ALA A 1 181 ? -4.619 5.993 28.168 1.00 55.06 181 ALA A CA 1
ATOM 1404 C C . ALA A 1 181 ? -4.524 4.472 28.014 1.00 55.06 181 ALA A C 1
ATOM 1406 O O . ALA A 1 181 ? -5.286 3.876 27.257 1.00 55.06 181 ALA A O 1
ATOM 1407 N N . THR A 1 182 ? -3.625 3.849 28.782 1.00 51.06 182 THR A N 1
ATOM 1408 C CA . THR A 1 182 ? -3.455 2.389 28.847 1.00 51.06 182 THR A CA 1
ATOM 1409 C C . THR A 1 182 ? -4.505 1.733 29.746 1.00 51.06 182 THR A C 1
ATOM 1411 O O . THR A 1 182 ? -4.881 0.583 29.542 1.00 51.06 182 THR A O 1
ATOM 1414 N N . ARG A 1 183 ? -4.985 2.444 30.779 1.00 46.94 183 ARG A N 1
ATOM 1415 C CA . ARG A 1 183 ? -5.808 1.845 31.841 1.00 46.94 183 ARG A CA 1
ATOM 1416 C C . ARG A 1 183 ? -7.318 1.958 31.629 1.00 46.94 183 ARG A C 1
ATOM 1418 O O . ARG A 1 183 ? -8.044 1.207 32.264 1.00 46.94 183 ARG A O 1
ATOM 1425 N N . ASN A 1 184 ? -7.829 2.836 30.769 1.00 46.72 184 ASN A N 1
ATOM 1426 C CA . ASN A 1 184 ? -9.272 2.925 30.540 1.00 46.72 184 ASN A CA 1
ATOM 1427 C C . ASN A 1 184 ? -9.588 3.453 29.142 1.00 46.72 184 ASN A C 1
ATOM 1429 O O . ASN A 1 184 ? -9.095 4.506 28.757 1.00 46.72 184 ASN A O 1
ATOM 1433 N N . ARG A 1 185 ? -10.492 2.767 28.431 1.00 49.09 185 ARG A N 1
ATOM 1434 C CA . ARG A 1 185 ? -11.906 3.135 28.156 1.00 49.09 185 ARG A CA 1
ATOM 1435 C C . ARG A 1 185 ? -12.331 4.615 28.057 1.00 49.09 185 ARG A C 1
ATOM 1437 O O . ARG A 1 185 ? -13.497 4.856 27.786 1.00 49.09 185 ARG A O 1
ATOM 1444 N N . CYS A 1 186 ? -11.461 5.604 28.235 1.00 41.09 186 CYS A N 1
ATOM 1445 C CA . CYS A 1 186 ? -11.793 7.019 28.406 1.00 41.09 186 CYS A CA 1
ATOM 1446 C C . CYS A 1 186 ? -12.101 7.727 27.075 1.00 41.09 186 CYS A C 1
ATOM 1448 O O . CYS A 1 186 ? -12.856 8.695 27.053 1.00 41.09 186 CYS A O 1
ATOM 1450 N N . MET A 1 187 ? -11.592 7.210 25.946 1.00 39.97 187 MET A N 1
ATOM 1451 C CA . MET A 1 187 ? -12.072 7.632 24.616 1.00 39.97 187 MET A CA 1
ATOM 1452 C C . MET A 1 187 ? -13.520 7.206 24.375 1.00 39.97 187 MET A C 1
ATOM 1454 O O . MET A 1 187 ? -14.265 7.886 23.680 1.00 39.97 187 MET A O 1
ATOM 1458 N N . ILE A 1 188 ? -13.903 6.077 24.965 1.00 46.25 188 ILE A N 1
ATOM 1459 C CA . ILE A 1 188 ? -15.143 5.358 24.684 1.00 46.25 188 ILE A CA 1
ATOM 1460 C C . ILE A 1 188 ? -16.236 5.739 25.696 1.00 46.25 188 ILE A C 1
ATOM 1462 O O . ILE A 1 188 ? -17.421 5.770 25.373 1.00 46.25 188 ILE A O 1
ATOM 1466 N N . SER A 1 189 ? -15.857 6.092 26.928 1.00 37.41 189 SER A N 1
ATOM 1467 C CA . SER A 1 189 ? -16.788 6.382 28.024 1.00 37.41 189 SER A CA 1
ATOM 1468 C C . SER A 1 189 ? -17.578 7.678 27.857 1.00 37.41 189 SER A C 1
ATOM 1470 O O . SER A 1 189 ? -18.570 7.856 28.555 1.00 37.41 189 SER A O 1
ATOM 1472 N N . LYS A 1 190 ? -17.183 8.574 26.942 1.00 39.38 190 LYS A N 1
ATOM 1473 C CA . LYS A 1 190 ? -18.022 9.727 26.573 1.00 39.38 190 LYS A CA 1
ATOM 1474 C C . LYS A 1 190 ? -19.106 9.383 25.544 1.00 39.38 190 LYS A C 1
ATOM 1476 O O . LYS A 1 190 ? -20.071 10.131 25.460 1.00 39.38 190 LYS A O 1
ATOM 1481 N N . ALA A 1 191 ? -18.969 8.279 24.807 1.00 37.69 191 ALA A N 1
ATOM 1482 C CA . ALA A 1 191 ? -19.927 7.859 23.781 1.00 37.69 191 ALA A CA 1
ATOM 1483 C C . ALA A 1 191 ? -20.901 6.768 24.262 1.00 37.69 191 ALA A C 1
ATOM 1485 O O . ALA A 1 191 ? -22.032 6.688 23.792 1.00 37.69 191 ALA A O 1
ATOM 1486 N N . ALA A 1 192 ? -20.492 5.938 25.224 1.00 35.00 192 ALA A N 1
ATOM 1487 C CA . ALA A 1 192 ? -21.326 4.866 25.757 1.00 35.00 192 ALA A CA 1
ATOM 1488 C C . ALA A 1 192 ? -21.993 5.290 27.072 1.00 35.00 192 ALA A C 1
ATOM 1490 O O . ALA A 1 192 ? -21.442 5.105 28.158 1.00 35.00 192 ALA A O 1
ATOM 1491 N N . THR A 1 193 ? -23.199 5.850 26.985 1.00 33.34 193 THR A N 1
ATOM 1492 C CA . THR A 1 193 ? -24.115 5.851 28.131 1.00 33.34 193 THR A CA 1
ATOM 1493 C C . THR A 1 193 ? -24.800 4.477 28.216 1.00 33.34 193 THR A C 1
ATOM 1495 O O . THR A 1 193 ? -25.392 4.038 27.236 1.00 33.34 193 THR A O 1
ATOM 1498 N N . ALA A 1 194 ? -24.737 3.866 29.411 1.00 28.59 194 ALA A N 1
ATOM 1499 C CA . ALA A 1 194 ? -25.465 2.678 29.916 1.00 28.59 194 ALA A CA 1
ATOM 1500 C C . ALA A 1 194 ? -24.866 1.266 29.676 1.00 28.59 194 ALA A C 1
ATOM 1502 O O . ALA A 1 194 ? -24.098 1.067 28.739 1.00 28.59 194 ALA A O 1
ATOM 1503 N N . PRO A 1 195 ? -25.277 0.240 30.461 1.00 30.16 195 PRO A N 1
ATOM 1504 C C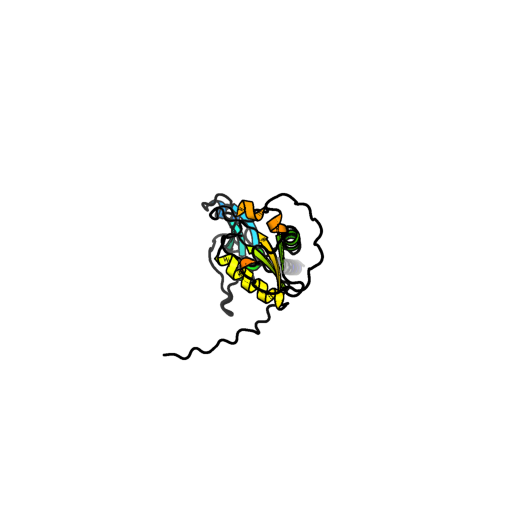A . PRO A 1 195 ? -25.520 0.169 31.907 1.00 30.16 195 PRO A CA 1
ATOM 1505 C C . PRO A 1 195 ? -24.508 -0.773 32.609 1.00 30.16 195 PRO A C 1
ATOM 1507 O O . PRO A 1 195 ? -23.679 -1.435 31.988 1.00 30.16 195 PRO A O 1
ATOM 1510 N N . LYS A 1 196 ? -24.545 -0.798 33.946 1.00 35.09 196 LYS A N 1
ATOM 1511 C CA . LYS A 1 196 ? -23.675 -1.617 34.801 1.00 35.09 196 LYS A CA 1
ATOM 1512 C C . LYS A 1 196 ? -23.929 -3.116 34.593 1.00 35.09 196 LYS A C 1
ATOM 1514 O O . LYS A 1 196 ? -24.897 -3.616 35.152 1.00 35.09 196 LYS A O 1
ATOM 1519 N N . THR A 1 197 ? -23.010 -3.845 33.958 1.00 28.95 197 THR A N 1
ATOM 1520 C CA . THR A 1 197 ? -22.856 -5.284 34.238 1.00 28.95 197 THR A CA 1
ATOM 1521 C C . THR A 1 197 ? -21.487 -5.837 33.838 1.00 28.95 197 THR A C 1
ATOM 1523 O O . THR A 1 197 ? -20.955 -5.551 32.770 1.00 28.95 197 THR A O 1
ATOM 1526 N N . SER A 1 198 ? -20.942 -6.639 34.758 1.00 31.84 198 SER A N 1
ATOM 1527 C CA . SER A 1 198 ? -19.708 -7.442 34.721 1.00 31.84 198 SER A CA 1
ATOM 1528 C C . SER A 1 198 ? -18.382 -6.712 34.458 1.00 31.84 198 SER A C 1
ATOM 1530 O O . SER A 1 198 ? -18.016 -6.368 33.337 1.00 31.84 198 SER A O 1
ATOM 1532 N N . ALA A 1 199 ? -17.621 -6.536 35.541 1.00 26.92 199 ALA A N 1
ATOM 1533 C CA . ALA A 1 199 ? -16.210 -6.172 35.519 1.00 26.92 199 ALA A CA 1
ATOM 1534 C C . ALA A 1 199 ? -15.381 -7.241 34.774 1.00 26.92 199 ALA A C 1
ATOM 1536 O O . ALA A 1 199 ? -15.507 -8.422 35.105 1.00 26.92 199 ALA A O 1
ATOM 1537 N N . PRO A 1 200 ? -14.512 -6.874 33.815 1.00 32.31 200 PRO A N 1
ATOM 1538 C CA . PRO A 1 200 ? -13.580 -7.824 33.237 1.00 32.31 200 PRO A CA 1
ATOM 1539 C C . PRO A 1 200 ? -12.295 -7.918 34.071 1.00 32.31 200 PRO A C 1
ATOM 1541 O O . PRO A 1 200 ? -11.841 -6.944 34.675 1.00 32.31 200 PRO A O 1
ATOM 1544 N N . LYS A 1 201 ? -11.731 -9.132 34.079 1.00 26.11 201 LYS A N 1
ATOM 1545 C CA . LYS A 1 201 ? -10.429 -9.523 34.641 1.00 26.11 201 LYS A CA 1
ATOM 1546 C C . LYS A 1 201 ? -9.362 -8.446 34.406 1.00 26.11 201 LYS A C 1
ATOM 1548 O O . LYS A 1 201 ? -9.183 -7.977 33.286 1.00 26.11 201 LYS A O 1
ATOM 1553 N N . ALA A 1 202 ? -8.638 -8.104 35.470 1.00 28.56 202 ALA A N 1
ATOM 1554 C CA . ALA A 1 202 ? -7.513 -7.181 35.439 1.00 28.56 202 ALA A CA 1
ATOM 1555 C C . ALA A 1 202 ? -6.466 -7.613 34.394 1.00 28.56 202 ALA A C 1
ATOM 1557 O O . ALA A 1 202 ? -5.871 -8.684 34.518 1.00 28.56 202 ALA A O 1
ATOM 1558 N N . CYS A 1 203 ? -6.232 -6.776 33.380 1.00 29.89 203 CYS A N 1
ATOM 1559 C CA . CYS A 1 203 ? -5.122 -6.958 32.448 1.00 29.89 203 CYS A CA 1
ATOM 1560 C C . CYS A 1 203 ? -3.802 -6.614 33.150 1.00 29.89 203 CYS A C 1
ATOM 1562 O O . CYS A 1 203 ? -3.645 -5.534 33.725 1.00 29.89 203 CYS A O 1
ATOM 1564 N N . GLY A 1 204 ? -2.880 -7.577 33.132 1.00 27.81 204 GLY A N 1
ATOM 1565 C CA . GLY A 1 204 ? -1.565 -7.499 33.756 1.00 27.81 204 GLY A CA 1
ATOM 1566 C C . GLY A 1 204 ? -0.690 -6.383 33.187 1.00 27.81 204 GLY A C 1
ATOM 1567 O O . GLY A 1 204 ? -0.845 -5.952 32.047 1.00 27.81 204 GLY A O 1
ATOM 1568 N N . ARG A 1 205 ? 0.241 -5.912 34.023 1.00 28.72 205 ARG A N 1
ATOM 1569 C CA . ARG A 1 205 ? 1.274 -4.932 33.672 1.00 28.72 205 ARG A CA 1
ATOM 1570 C C . ARG A 1 205 ? 2.126 -5.457 32.517 1.00 28.72 205 ARG A C 1
ATOM 1572 O O . ARG A 1 205 ? 2.909 -6.376 32.727 1.00 28.72 205 ARG A O 1
ATOM 1579 N N . SER A 1 206 ? 2.061 -4.815 31.358 1.00 32.34 206 SER A N 1
ATOM 1580 C CA . SER A 1 206 ? 3.173 -4.806 30.409 1.00 32.34 206 SER A CA 1
ATOM 1581 C C . SER A 1 206 ? 3.885 -3.457 30.510 1.00 32.34 206 SER A C 1
ATOM 1583 O O . SER A 1 206 ? 3.281 -2.394 30.370 1.00 32.34 206 SER A O 1
ATOM 1585 N N . THR A 1 207 ? 5.169 -3.517 30.848 1.00 30.00 207 THR A N 1
ATOM 1586 C CA . THR A 1 207 ? 6.129 -2.407 30.853 1.00 30.00 207 THR A CA 1
ATOM 1587 C C . THR A 1 207 ? 6.261 -1.774 29.463 1.00 30.00 207 THR A C 1
ATOM 1589 O O . THR A 1 207 ? 6.052 -2.471 28.470 1.00 30.00 207 THR A O 1
ATOM 1592 N N . PRO A 1 208 ? 6.642 -0.489 29.357 1.00 31.61 208 PRO A N 1
ATOM 1593 C CA . PRO A 1 208 ? 6.782 0.166 28.063 1.00 31.61 208 PRO A CA 1
ATOM 1594 C C . PRO A 1 208 ? 8.081 -0.292 27.386 1.00 31.61 208 PRO A C 1
ATOM 1596 O O . PRO A 1 208 ? 9.133 -0.207 28.024 1.00 31.61 208 PRO A O 1
ATOM 1599 N N . PRO A 1 209 ? 8.086 -0.701 26.107 1.00 35.41 209 PRO A N 1
ATOM 1600 C CA . PRO A 1 209 ? 9.286 -0.604 25.310 1.00 35.41 209 PRO A CA 1
ATOM 1601 C C . PRO A 1 209 ? 9.280 0.703 24.521 1.00 35.41 209 PRO A C 1
ATOM 1603 O O . PRO A 1 209 ? 8.278 1.154 23.965 1.00 35.41 209 PRO A O 1
ATOM 1606 N N . ALA A 1 210 ? 10.457 1.309 24.534 1.00 32.97 210 ALA A N 1
ATOM 1607 C CA . ALA A 1 210 ? 10.840 2.496 23.809 1.00 32.97 210 ALA A CA 1
ATOM 1608 C C . ALA A 1 210 ? 10.767 2.310 22.283 1.00 32.97 210 ALA A C 1
ATOM 1610 O O . ALA A 1 210 ? 10.692 1.198 21.768 1.00 32.97 210 ALA A O 1
ATOM 1611 N N . THR A 1 211 ? 10.932 3.444 21.597 1.00 28.12 211 THR A N 1
ATOM 1612 C CA . THR A 1 211 ? 11.106 3.661 20.149 1.00 28.12 211 THR A CA 1
ATOM 1613 C C . THR A 1 211 ? 9.818 3.768 19.327 1.00 28.12 211 THR A C 1
ATOM 1615 O O . THR A 1 211 ? 9.171 2.795 18.955 1.00 28.12 211 THR A O 1
ATOM 1618 N N . CYS A 1 212 ? 9.462 5.022 19.018 1.00 26.00 212 CYS A N 1
ATOM 1619 C CA . CYS A 1 212 ? 8.452 5.383 18.032 1.00 26.00 212 CYS A CA 1
ATOM 1620 C C . CYS A 1 212 ? 8.830 4.789 16.669 1.00 26.00 212 CYS A C 1
ATOM 1622 O O . CYS A 1 212 ? 9.813 5.204 16.053 1.00 26.00 212 CYS A O 1
ATOM 1624 N N . PHE A 1 213 ? 8.036 3.835 16.189 1.00 29.50 213 PHE A N 1
ATOM 1625 C CA . PHE A 1 213 ? 8.159 3.291 14.843 1.00 29.50 213 PHE A CA 1
ATOM 1626 C C . PHE A 1 213 ? 7.737 4.370 13.832 1.00 29.50 213 PHE A C 1
ATOM 1628 O O . PHE A 1 213 ? 6.557 4.557 13.544 1.00 29.50 213 PHE A O 1
ATOM 1635 N N . HIS A 1 214 ? 8.699 5.135 13.313 1.00 27.91 214 HIS A N 1
ATOM 1636 C CA . HIS A 1 214 ? 8.453 6.137 12.277 1.00 27.91 214 HIS A CA 1
ATOM 1637 C C . HIS A 1 214 ? 8.421 5.485 10.885 1.00 27.91 214 HIS A C 1
ATOM 1639 O O . HIS A 1 214 ? 9.318 5.682 10.072 1.00 27.91 214 HIS A O 1
ATOM 1645 N N . LYS A 1 215 ? 7.349 4.749 10.568 1.00 31.09 215 LYS A N 1
ATOM 1646 C CA . LYS A 1 215 ? 6.883 4.633 9.174 1.00 31.09 215 LYS A CA 1
ATOM 1647 C C . LYS A 1 215 ? 5.843 5.739 9.010 1.00 31.09 215 LYS A C 1
ATOM 1649 O O . LYS A 1 215 ? 4.863 5.748 9.746 1.00 31.09 215 LYS A O 1
ATOM 1654 N N . LYS A 1 216 ? 6.114 6.731 8.152 1.00 31.12 216 LYS A N 1
ATOM 1655 C CA . LYS A 1 216 ? 5.340 7.980 7.986 1.00 31.12 216 LYS A CA 1
ATOM 1656 C C . LYS A 1 216 ? 3.854 7.658 7.736 1.00 31.12 216 LYS A C 1
ATOM 1658 O O . LYS A 1 216 ? 3.435 7.428 6.604 1.00 31.12 216 LYS A O 1
ATOM 1663 N N . ALA A 1 217 ? 3.069 7.579 8.808 1.00 37.88 217 ALA A N 1
ATOM 1664 C CA . ALA A 1 217 ? 1.639 7.338 8.742 1.00 37.88 217 ALA A CA 1
ATOM 1665 C C . ALA A 1 217 ? 0.963 8.598 8.188 1.00 37.88 217 ALA A C 1
ATOM 1667 O O . ALA A 1 217 ? 1.253 9.716 8.612 1.00 37.88 217 ALA A O 1
ATOM 1668 N N . SER A 1 218 ? 0.113 8.410 7.181 1.00 34.09 218 SER A N 1
ATOM 1669 C CA . SER A 1 218 ? -0.696 9.481 6.589 1.00 34.09 218 SER A CA 1
ATOM 1670 C C . SER A 1 218 ? -1.627 10.086 7.650 1.00 34.09 218 SER A C 1
ATOM 1672 O O . SER A 1 218 ? -2.137 9.322 8.466 1.00 34.09 218 SER A O 1
ATOM 1674 N N . PRO A 1 219 ? -1.901 11.403 7.637 1.00 37.56 219 PRO A N 1
ATOM 1675 C CA . PRO A 1 219 ? -2.691 12.101 8.665 1.00 37.56 219 PRO A CA 1
ATOM 1676 C C . PRO A 1 219 ? -4.192 11.741 8.716 1.00 37.56 219 PRO A C 1
ATOM 1678 O O . PRO A 1 219 ? -4.949 12.379 9.443 1.00 37.56 219 PRO A O 1
ATOM 1681 N N . GLU A 1 220 ? -4.637 10.733 7.966 1.00 38.97 220 GLU A N 1
ATOM 1682 C CA . GLU A 1 220 ? -6.031 10.281 7.915 1.00 38.97 220 GLU A CA 1
ATOM 1683 C C . GLU A 1 220 ? -6.223 8.993 8.733 1.00 38.97 220 GLU A C 1
ATOM 1685 O O . GLU A 1 220 ? -5.326 8.142 8.738 1.00 38.97 220 GLU A O 1
ATOM 1690 N N . PRO A 1 221 ? -7.382 8.799 9.396 1.00 44.16 221 PRO A N 1
ATOM 1691 C CA . PRO A 1 221 ? -7.684 7.557 10.099 1.00 44.16 221 PRO A CA 1
ATOM 1692 C C . PRO A 1 221 ? -7.739 6.415 9.086 1.00 44.16 221 PRO A C 1
ATOM 1694 O O . PRO A 1 221 ? -8.661 6.338 8.273 1.00 44.16 221 PRO A O 1
ATOM 1697 N N . ARG A 1 222 ? -6.740 5.531 9.117 1.00 52.31 222 ARG A N 1
ATOM 1698 C CA . ARG A 1 222 ? -6.690 4.373 8.227 1.00 52.31 222 ARG A CA 1
ATOM 1699 C C . ARG A 1 222 ? -6.701 3.077 9.024 1.00 52.31 222 ARG A C 1
ATOM 1701 O O . ARG A 1 222 ? -5.798 2.869 9.837 1.00 52.31 222 ARG A O 1
ATOM 1708 N N . PRO A 1 223 ? -7.694 2.205 8.797 1.00 51.31 223 PRO A N 1
ATOM 1709 C CA . PRO A 1 223 ? -7.597 0.834 9.257 1.00 51.31 223 PRO A CA 1
ATOM 1710 C C . PRO A 1 223 ? -6.429 0.140 8.543 1.00 51.31 223 PRO A C 1
ATOM 1712 O O . PRO A 1 223 ? -6.263 0.277 7.331 1.00 51.31 223 PRO A O 1
ATOM 1715 N N . ILE A 1 224 ? -5.611 -0.588 9.301 1.00 64.12 224 ILE A N 1
ATOM 1716 C CA . ILE A 1 224 ? -4.568 -1.462 8.757 1.00 64.12 224 ILE A CA 1
ATOM 1717 C C . ILE A 1 224 ? -5.103 -2.893 8.833 1.00 64.12 224 ILE A C 1
ATOM 1719 O O . ILE A 1 224 ? -5.428 -3.377 9.921 1.00 64.12 224 ILE A O 1
ATOM 1723 N N . PHE A 1 225 ? -5.205 -3.556 7.681 1.00 42.34 225 PHE A N 1
ATOM 1724 C CA . PHE A 1 225 ? -5.728 -4.917 7.554 1.00 42.34 225 PHE A CA 1
ATOM 1725 C C . PHE A 1 225 ? -4.617 -5.902 7.164 1.00 42.34 225 PHE A C 1
ATOM 1727 O O . PHE A 1 225 ? -3.765 -5.577 6.337 1.00 42.34 225 PHE A O 1
ATOM 1734 N N . SER A 1 226 ? -4.644 -7.116 7.725 1.00 39.72 226 SER A N 1
ATOM 1735 C CA . SER A 1 226 ? -3.863 -8.261 7.233 1.00 39.72 226 SER A CA 1
ATOM 1736 C C . SER A 1 226 ? -4.646 -9.029 6.159 1.00 39.72 226 SER A C 1
ATOM 1738 O O . SER A 1 226 ? -5.874 -9.087 6.190 1.00 39.72 226 SER A O 1
ATOM 1740 N N . ARG A 1 227 ? -3.934 -9.676 5.223 1.00 39.06 227 ARG A N 1
ATOM 1741 C CA . ARG A 1 227 ? -4.507 -10.461 4.105 1.00 39.06 227 ARG A CA 1
ATOM 1742 C C . ARG A 1 227 ? -5.241 -11.746 4.541 1.00 39.06 227 ARG A C 1
ATOM 1744 O O . ARG A 1 227 ? -5.761 -12.466 3.704 1.00 39.06 227 ARG A O 1
ATOM 1751 N N . THR A 1 228 ? -5.330 -12.057 5.831 1.00 35.25 228 THR A N 1
ATOM 1752 C CA . THR A 1 228 ? -5.914 -13.313 6.347 1.00 35.25 228 THR A CA 1
ATOM 1753 C C . THR A 1 228 ? -7.445 -13.382 6.272 1.00 35.25 228 THR A C 1
ATOM 1755 O O . THR A 1 228 ? -8.064 -14.147 7.004 1.00 35.25 228 THR A O 1
ATOM 1758 N N . ALA A 1 229 ? -8.085 -12.586 5.421 1.00 34.66 229 ALA A N 1
ATOM 1759 C CA . ALA A 1 229 ? -9.515 -12.662 5.194 1.00 34.66 229 ALA A CA 1
ATOM 1760 C C . ALA A 1 229 ? -9.782 -12.647 3.693 1.00 34.66 229 ALA A C 1
ATOM 1762 O O . ALA A 1 229 ? -9.711 -11.593 3.062 1.00 34.66 229 ALA A O 1
ATOM 1763 N N . ASP A 1 230 ? -10.127 -13.815 3.156 1.00 28.05 230 ASP A N 1
ATOM 1764 C CA . ASP A 1 230 ? -10.767 -13.948 1.856 1.00 28.05 230 ASP A CA 1
ATOM 1765 C C . ASP A 1 230 ? -11.954 -12.980 1.788 1.00 28.05 230 ASP A C 1
ATOM 1767 O O . ASP A 1 230 ? -12.973 -13.126 2.473 1.00 28.05 230 ASP A O 1
ATOM 1771 N N . PHE A 1 231 ? -11.793 -11.927 0.992 1.00 29.83 231 PHE A N 1
ATOM 1772 C CA . PHE A 1 231 ? -12.876 -11.037 0.616 1.00 29.83 231 PHE A CA 1
ATOM 1773 C C . PHE A 1 231 ? -13.709 -11.755 -0.446 1.00 29.83 231 PHE A C 1
ATOM 1775 O O . PHE A 1 231 ? -13.484 -11.608 -1.642 1.00 29.83 231 PHE A O 1
ATOM 1782 N N . THR A 1 232 ? -14.691 -12.544 -0.014 1.00 26.88 232 THR A N 1
ATOM 1783 C CA . THR A 1 232 ? -15.803 -12.927 -0.888 1.00 26.88 232 THR A CA 1
ATOM 1784 C C . THR A 1 232 ? -16.771 -11.738 -0.986 1.00 26.88 232 THR A C 1
ATOM 1786 O O . THR A 1 232 ? -17.270 -11.256 0.037 1.00 26.88 232 THR A O 1
ATOM 1789 N N . PRO A 1 233 ? -17.045 -11.204 -2.191 1.00 31.48 233 PRO A N 1
ATOM 1790 C CA . PRO A 1 233 ? -17.896 -10.036 -2.364 1.00 31.48 233 PRO A CA 1
ATOM 1791 C C . PRO A 1 233 ? -19.365 -10.475 -2.358 1.00 31.48 233 PRO A C 1
ATOM 1793 O O . PRO A 1 233 ? -19.987 -10.604 -3.405 1.00 31.48 233 PRO A O 1
ATOM 1796 N N . ALA A 1 234 ? -19.931 -10.740 -1.179 1.00 27.52 234 ALA A N 1
ATOM 1797 C CA . ALA A 1 234 ? -21.328 -11.181 -1.061 1.00 27.52 234 ALA A CA 1
ATOM 1798 C C . ALA A 1 234 ? -22.279 -10.150 -0.425 1.00 27.52 234 ALA A C 1
ATOM 1800 O O . ALA A 1 234 ? -23.468 -10.425 -0.301 1.00 27.52 234 ALA A O 1
ATOM 1801 N N . CYS A 1 235 ? -21.817 -8.952 -0.048 1.00 28.56 235 CYS A N 1
ATOM 1802 C CA . CYS A 1 235 ? -22.635 -8.037 0.759 1.00 28.56 235 CYS A CA 1
ATOM 1803 C C . CYS A 1 235 ? -22.702 -6.597 0.228 1.00 28.56 235 CYS A C 1
ATOM 1805 O O . CYS A 1 235 ? -22.522 -5.648 0.978 1.00 28.56 235 CYS A O 1
ATOM 1807 N N . TRP A 1 236 ? -22.971 -6.416 -1.068 1.00 27.34 236 TRP A N 1
ATOM 1808 C CA . TRP A 1 236 ? -23.378 -5.120 -1.636 1.00 27.34 236 TRP A CA 1
ATOM 1809 C C . TRP A 1 236 ? -24.633 -5.303 -2.506 1.00 27.34 236 TRP A C 1
ATOM 1811 O O . TRP A 1 236 ? -24.585 -5.230 -3.732 1.00 27.34 236 TRP A O 1
ATOM 1821 N N . LYS A 1 237 ? -25.796 -5.530 -1.879 1.00 27.02 237 LYS A N 1
ATOM 1822 C CA . LYS A 1 237 ? -27.077 -5.214 -2.531 1.00 27.02 237 LYS A CA 1
ATOM 1823 C C . LYS A 1 237 ? -27.284 -3.701 -2.433 1.00 27.02 237 LYS A C 1
ATOM 1825 O O . LYS A 1 237 ? -27.561 -3.178 -1.358 1.00 27.02 237 LYS A O 1
ATOM 1830 N N . ARG A 1 238 ? -27.102 -3.000 -3.556 1.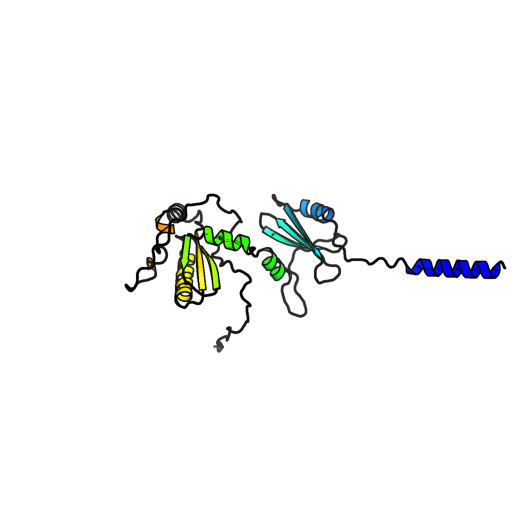00 29.66 238 ARG A N 1
ATOM 1831 C CA . ARG A 1 238 ? -27.427 -1.572 -3.703 1.00 29.66 238 ARG A CA 1
ATOM 1832 C C . ARG A 1 238 ? -28.945 -1.369 -3.556 1.00 29.66 238 ARG A C 1
ATOM 1834 O O . ARG A 1 238 ? -29.687 -2.103 -4.208 1.00 29.66 238 ARG A O 1
ATOM 1841 N N . PRO A 1 239 ? -29.431 -0.377 -2.793 1.00 31.05 239 PRO A N 1
ATOM 1842 C CA . PRO A 1 239 ? -30.801 0.093 -2.945 1.00 31.05 239 PRO A CA 1
ATOM 1843 C C . PRO A 1 239 ? -30.924 0.856 -4.269 1.00 31.05 239 PRO A C 1
ATOM 1845 O O . PRO A 1 239 ? -30.081 1.697 -4.591 1.00 31.05 239 PRO A O 1
ATOM 1848 N N . SER A 1 240 ? -31.968 0.556 -5.038 1.00 33.50 240 SER A N 1
ATOM 1849 C CA . SER A 1 240 ? -32.368 1.319 -6.218 1.00 33.50 240 SER A CA 1
ATOM 1850 C C . SER A 1 240 ? -32.798 2.727 -5.803 1.00 33.50 240 SER A C 1
ATOM 1852 O O . SER A 1 240 ? -33.772 2.878 -5.065 1.00 33.50 240 SER A O 1
ATOM 1854 N N . PHE A 1 241 ? -32.110 3.755 -6.292 1.00 32.66 241 PHE A N 1
ATOM 1855 C CA . PHE A 1 241 ? -32.642 5.115 -6.283 1.00 32.66 241 PHE A CA 1
ATOM 1856 C C . PHE A 1 241 ? -33.567 5.278 -7.491 1.00 32.66 241 PHE A C 1
ATOM 1858 O O . PHE A 1 241 ? -33.123 5.183 -8.634 1.00 32.66 241 PHE A O 1
ATOM 1865 N N . ALA A 1 242 ? -34.857 5.476 -7.219 1.00 30.62 242 ALA A N 1
ATOM 1866 C CA . ALA A 1 242 ? -35.815 5.972 -8.194 1.00 30.62 242 ALA A CA 1
ATOM 1867 C C . ALA A 1 242 ? -35.533 7.459 -8.450 1.00 30.62 242 ALA A C 1
ATOM 1869 O O . ALA A 1 242 ? -35.299 8.222 -7.511 1.00 30.62 242 ALA A O 1
ATOM 1870 N N . ALA A 1 243 ? -35.520 7.831 -9.727 1.00 33.12 243 ALA A N 1
ATOM 1871 C CA . ALA A 1 243 ? -35.362 9.197 -10.194 1.00 33.12 243 ALA A CA 1
ATOM 1872 C C . ALA A 1 243 ? -36.619 10.031 -9.899 1.00 33.12 243 ALA A C 1
ATOM 1874 O O . ALA A 1 243 ? -37.738 9.550 -10.090 1.00 33.12 243 ALA A O 1
ATOM 1875 N N . VAL A 1 244 ? -36.400 11.281 -9.488 1.00 34.19 244 VAL A N 1
ATOM 1876 C CA . VAL A 1 244 ? -37.296 12.426 -9.695 1.00 34.19 244 VAL A CA 1
ATOM 1877 C C . VAL A 1 244 ? -36.454 13.521 -10.327 1.00 34.19 244 VAL A C 1
ATOM 1879 O O . VAL A 1 244 ? -35.310 13.700 -9.847 1.00 34.19 244 VAL A O 1
#

Foldseek 3Di:
DVVVVVVVVVVVVVVVVVVPPPPPPQAAADVVLVVVVQVPDPFPDKDWPDKAADPDRQKIWTWIQGPLATAIWIAGRHSPDIDGDWDADPPPRDTPRVVVSVVVPADDPVRVVVVLLQFLDKAADAAFEKEKEDFLQDPVRLVVVQVVNVCRVVRHYMYGYHYDHDPPDPCRVVCCPDVCSSVDPPSPVVPDDDDDDDDDDDDDDDDDDDDDPPSPDDPDTDMRHDPPDDPDPDPDPDDDDDDD

Secondary structure (DSSP, 8-state):
-HHHHHHHHHHHHHHHHTT-------PPPPHHHHHHHHTTS--SSEEEEEEEE-SSTT-EEEEEEETTEEEEEEE-TT---EEES--B-TTT--BHHHHHHHHHHSPPHHHHHHHHHT-SEEE-SSSEEEEEEE-TT-HHHHHHHHHHHHHHHTTSEEEEEEE---TTSTTHHHHHHSHHHHH--TTTTTT----------PPP-PPPPP--------SS--EE--S-S--------PPP----

pLDDT: mean 70.71, std 23.94, range [26.0, 95.44]

Sequence (244 aa):
MRRTIFAVWMGLLLLATLAFSGTAHAECPAQKRVEEVIAKFEAQDRRIISIQPTDYPGLCEAHVQLNGKTHIFYTGPSGDFFIMGQLYDSNSGRNVTRDTLEAITLFSPEEMNRLAGLSAFTLGQQGKVLYYVTDPQCPYCKKGVETLQKMALAGEVQVHFLLFPLASHKGAREQSVSPSATRNRCMISKAATAPKTSAPKACGRSTPPATCFHKKASPEPRPIFSRTADFTPACWKRPSFAAV